Protein AF-A0A2V9PL31-F1 (afdb_monomer_lite)

pLDDT: mean 94.27, std 3.35, range [80.81, 98.62]

Secondary structure (DSSP, 8-state):
-HHHH-HHHHHHHHH-GGGPPPPPHHHHHHHHHHHHHHHHHHTTSTT-EEPP-TTHHHHHHHHHHHHHH-TT--EEEEEEEEETTEEEEEEEEEE-GGG-EEEEEEESSSS--HHHHHHHHHHHHHHHHTT--EEEEEEEEE-TT----SSS--HHHHEEEEE-HHHHHHHHHHHHHHHHHHHHHHTSSS------SGGGTSSS--TTHHHHSPPPPTTBGGGSTT--HHHHHHHHHTT--BGGG--TTS---HHHHHHHHHHHH-PPP--TTHHHHHHH--SSEEEEEEEEE--SS--STTPPTT--EEEEEEEEEE-STTPPPEEEEE-

Radius of gyration: 26.56 Å; chains: 1; bounding box: 57×52×71 Å

Structure (mmCIF, N/CA/C/O backbone):
data_AF-A0A2V9PL31-F1
#
_entry.id   AF-A0A2V9PL31-F1
#
loop_
_atom_site.group_PDB
_atom_site.id
_atom_site.type_symbol
_atom_site.label_atom_id
_atom_site.label_alt_id
_atom_site.label_comp_id
_atom_site.label_asym_id
_atom_site.label_entity_id
_atom_site.label_seq_id
_atom_site.pdbx_PDB_ins_code
_atom_site.Cartn_x
_atom_site.Cartn_y
_atom_site.Cartn_z
_atom_site.occupancy
_atom_site.B_iso_or_equiv
_atom_site.auth_seq_id
_atom_site.auth_comp_id
_atom_site.auth_asym_id
_atom_site.auth_atom_id
_atom_site.pdbx_PDB_model_num
ATOM 1 N N . MET A 1 1 ? -2.574 -6.604 -9.700 1.00 80.88 1 MET A N 1
ATOM 2 C CA . MET A 1 1 ? -2.528 -6.733 -8.224 1.00 80.88 1 MET A CA 1
ATOM 3 C C . MET A 1 1 ? -3.772 -7.337 -7.592 1.00 80.88 1 MET A C 1
ATOM 5 O O . MET A 1 1 ? -3.612 -8.195 -6.738 1.00 80.88 1 MET A O 1
ATOM 9 N N . ALA A 1 2 ? -4.997 -6.996 -8.007 1.00 92.06 2 ALA A N 1
ATOM 10 C CA . ALA A 1 2 ? -6.213 -7.555 -7.398 1.00 92.06 2 ALA A CA 1
ATOM 11 C C . ALA A 1 2 ? -6.233 -9.091 -7.279 1.00 92.06 2 ALA A C 1
ATOM 13 O O . ALA A 1 2 ? -6.591 -9.612 -6.230 1.00 92.06 2 ALA A O 1
ATOM 14 N N . GLY A 1 3 ? -5.781 -9.813 -8.311 1.00 92.69 3 GLY A N 1
ATOM 15 C CA . GLY A 1 3 ? -5.786 -11.282 -8.326 1.00 92.69 3 GLY A CA 1
ATOM 16 C C . GLY A 1 3 ? -4.762 -11.952 -7.413 1.00 92.69 3 GLY A C 1
ATOM 17 O O . GLY A 1 3 ? -4.841 -13.160 -7.225 1.00 92.69 3 GLY A O 1
ATOM 18 N N . VAL A 1 4 ? -3.805 -11.187 -6.883 1.00 90.94 4 VAL A N 1
ATOM 19 C CA . VAL A 1 4 ? -2.895 -11.628 -5.818 1.00 90.94 4 VAL A CA 1
ATOM 20 C C . VAL A 1 4 ? -3.660 -11.674 -4.492 1.00 90.94 4 VAL A C 1
ATOM 22 O O . VAL A 1 4 ? -3.603 -12.659 -3.771 1.00 90.94 4 VAL A O 1
ATOM 25 N N . GLN A 1 5 ? -4.444 -10.630 -4.208 1.00 93.62 5 GLN A N 1
ATOM 26 C CA . GLN A 1 5 ? -5.237 -10.526 -2.984 1.00 93.62 5 GLN A CA 1
ATOM 27 C C . GLN A 1 5 ? -6.496 -11.405 -3.020 1.00 93.62 5 GLN A C 1
ATOM 29 O O . GLN A 1 5 ? -6.831 -12.055 -2.035 1.00 93.62 5 GLN A O 1
ATOM 34 N N . CYS A 1 6 ? -7.233 -11.403 -4.134 1.00 95.75 6 CYS A N 1
ATOM 35 C CA . CYS A 1 6 ? -8.464 -12.172 -4.289 1.00 95.75 6 CYS A CA 1
ATOM 36 C C . CYS A 1 6 ? -8.837 -12.349 -5.769 1.00 95.75 6 CYS A C 1
ATOM 38 O O . CYS A 1 6 ? -9.033 -11.381 -6.506 1.00 95.75 6 CYS A O 1
ATOM 40 N N . LEU A 1 7 ? -9.027 -13.595 -6.209 1.00 96.25 7 LEU A N 1
ATOM 41 C CA . LEU A 1 7 ? -9.462 -13.894 -7.579 1.00 96.25 7 LEU A CA 1
ATOM 42 C C . LEU A 1 7 ? -10.874 -13.360 -7.879 1.00 96.25 7 LEU A C 1
ATOM 44 O O . LEU A 1 7 ? -11.138 -12.939 -9.003 1.00 96.25 7 LEU A O 1
ATOM 48 N N . LYS A 1 8 ? -11.760 -13.313 -6.872 1.00 97.12 8 LYS A N 1
ATOM 49 C CA . LYS A 1 8 ? -13.102 -12.713 -6.994 1.00 97.12 8 LYS A CA 1
ATOM 50 C C . LYS A 1 8 ? -13.016 -11.198 -7.205 1.00 97.12 8 LYS A C 1
ATOM 52 O O . LYS A 1 8 ? -13.747 -10.666 -8.031 1.00 97.12 8 LYS A O 1
ATOM 57 N N . ARG A 1 9 ? -12.076 -10.522 -6.528 1.00 96.75 9 ARG A N 1
ATOM 58 C CA . ARG A 1 9 ? -11.776 -9.094 -6.741 1.00 96.75 9 ARG A CA 1
ATOM 59 C C . ARG A 1 9 ? -11.282 -8.843 -8.167 1.00 96.75 9 ARG A C 1
ATOM 61 O O . ARG A 1 9 ? -11.836 -7.990 -8.845 1.00 96.75 9 ARG A O 1
ATOM 68 N N . LEU A 1 10 ? -10.303 -9.623 -8.643 1.00 96.56 10 LEU A N 1
ATOM 69 C CA . LEU A 1 10 ? -9.807 -9.520 -10.024 1.00 96.56 10 LEU A CA 1
ATOM 70 C C . LEU A 1 10 ? -10.928 -9.673 -11.055 1.00 96.56 10 LEU A C 1
ATOM 72 O O . LEU A 1 10 ? -11.018 -8.871 -11.977 1.00 96.56 10 LEU A O 1
ATOM 76 N N . TYR A 1 11 ? -11.772 -10.694 -10.894 1.00 97.56 11 TYR A N 1
ATOM 77 C CA . TYR A 1 11 ? -12.900 -10.924 -11.792 1.00 97.56 11 TYR A CA 1
ATOM 78 C C . TYR A 1 11 ? -13.810 -9.697 -11.876 1.00 97.56 11 TYR A C 1
ATOM 80 O O . TYR A 1 11 ? -14.135 -9.244 -12.970 1.00 97.56 11 TYR A O 1
ATOM 88 N N . ARG A 1 12 ? -14.195 -9.139 -10.723 1.00 96.50 12 ARG A N 1
ATOM 89 C CA . ARG A 1 12 ? -15.109 -7.995 -10.664 1.00 96.50 12 ARG A CA 1
ATOM 90 C C . ARG A 1 12 ? -14.497 -6.720 -11.233 1.00 96.50 12 ARG A C 1
ATOM 92 O O . ARG A 1 12 ? -15.204 -6.013 -11.929 1.00 96.50 12 ARG A O 1
ATOM 99 N N . GLN A 1 13 ? -13.197 -6.471 -11.053 1.00 96.06 13 GLN A N 1
ATOM 100 C CA . GLN A 1 13 ? -12.538 -5.327 -11.704 1.00 96.06 13 GLN A CA 1
ATOM 101 C C . GLN A 1 13 ? -12.678 -5.346 -13.233 1.00 96.06 13 GLN A C 1
ATOM 103 O O . GLN A 1 13 ? -12.743 -4.290 -13.850 1.00 96.06 13 GLN A O 1
ATOM 108 N N . VAL A 1 14 ? -12.705 -6.535 -13.843 1.00 95.44 14 VAL A N 1
ATOM 109 C CA . VAL A 1 14 ? -12.786 -6.685 -15.304 1.00 95.44 14 VAL A CA 1
ATOM 110 C C . VAL A 1 14 ? -14.231 -6.752 -15.793 1.00 95.44 14 VAL A C 1
ATOM 112 O O . VAL A 1 14 ? -14.568 -6.117 -16.786 1.00 95.44 14 VAL A O 1
ATOM 115 N N . HIS A 1 15 ? -15.079 -7.527 -15.116 1.00 96.50 15 HIS A N 1
ATOM 116 C CA . HIS A 1 15 ? -16.423 -7.857 -15.606 1.00 96.50 15 HIS A CA 1
ATOM 117 C C . HIS A 1 15 ? -17.551 -7.066 -14.951 1.00 96.50 15 HIS A C 1
ATOM 119 O O . HIS A 1 15 ? -18.652 -7.052 -15.491 1.00 96.50 15 HIS A O 1
ATOM 125 N N . GLN A 1 16 ? -17.314 -6.492 -13.770 1.00 95.75 16 GLN A N 1
ATOM 126 C CA . GLN A 1 16 ? -18.324 -5.795 -12.962 1.00 95.75 16 GLN A CA 1
ATOM 127 C C . GLN A 1 16 ? -17.739 -4.562 -12.232 1.00 95.75 16 GLN A C 1
ATOM 129 O O . GLN A 1 16 ? -17.899 -4.440 -11.009 1.00 95.75 16 GLN A O 1
ATOM 134 N N . PRO A 1 17 ? -16.987 -3.679 -12.923 1.00 95.12 17 PRO A N 1
ATOM 135 C CA . PRO A 1 17 ? -16.325 -2.536 -12.292 1.00 95.12 17 PRO A CA 1
ATOM 136 C C . PRO A 1 17 ? -17.311 -1.556 -11.641 1.00 95.12 17 PRO A C 1
ATOM 138 O O . PRO A 1 17 ? -16.953 -0.885 -10.679 1.00 95.12 17 PRO A O 1
ATOM 141 N N . GLU A 1 18 ? -18.560 -1.512 -12.105 1.00 94.81 18 GLU A N 1
ATOM 142 C CA . GLU A 1 18 ? -19.641 -0.688 -11.557 1.00 94.81 18 GLU A CA 1
ATOM 143 C C . GLU A 1 18 ? -20.019 -1.028 -10.107 1.00 94.81 18 GLU A C 1
ATOM 145 O O . GLU A 1 18 ? -20.695 -0.243 -9.450 1.00 94.81 18 GLU A O 1
ATOM 150 N N . LEU A 1 19 ? -19.595 -2.189 -9.597 1.00 93.12 19 LEU A N 1
ATOM 151 C CA . LEU A 1 19 ? -19.801 -2.586 -8.200 1.00 93.12 19 LEU A CA 1
ATOM 152 C C . LEU A 1 19 ? -18.709 -2.061 -7.256 1.00 93.12 19 LEU A C 1
ATOM 154 O O . LEU A 1 19 ? -18.780 -2.314 -6.052 1.00 93.12 19 LEU A O 1
ATOM 158 N N . SER A 1 20 ? -17.674 -1.414 -7.795 1.00 93.06 20 SER A N 1
ATOM 159 C CA . SER A 1 20 ? -16.592 -0.829 -7.009 1.00 93.06 20 SER A CA 1
ATOM 160 C C . SER A 1 20 ? -17.132 0.325 -6.176 1.00 93.06 20 SER A C 1
ATOM 162 O O . SER A 1 20 ? -17.794 1.215 -6.703 1.00 93.06 20 SER A O 1
ATOM 164 N N . ALA A 1 21 ? -16.804 0.345 -4.888 1.00 90.19 21 ALA A N 1
ATOM 165 C CA . ALA A 1 21 ? -16.960 1.542 -4.080 1.00 90.19 21 ALA A CA 1
ATOM 166 C C . ALA A 1 21 ? -16.054 2.658 -4.623 1.00 90.19 21 ALA A C 1
ATOM 168 O O . ALA A 1 21 ? -14.957 2.387 -5.130 1.00 90.19 21 ALA A O 1
ATOM 169 N N . GLU A 1 22 ? -16.516 3.901 -4.509 1.00 87.69 22 GLU A N 1
ATOM 170 C CA . GLU A 1 22 ? -15.670 5.066 -4.751 1.00 87.69 22 GLU A CA 1
ATOM 171 C C . GLU A 1 22 ? -14.630 5.192 -3.622 1.00 87.69 22 GLU A C 1
ATOM 173 O O . GLU A 1 22 ? -14.939 4.856 -2.472 1.00 87.69 22 GLU A O 1
ATOM 178 N N . PRO A 1 23 ? -13.394 5.628 -3.927 1.00 84.75 23 PRO A N 1
ATOM 179 C CA . PRO A 1 23 ? -12.404 5.931 -2.901 1.00 84.75 23 PRO A CA 1
ATOM 180 C C . PRO A 1 23 ? -12.936 7.000 -1.944 1.00 84.75 23 PRO A C 1
ATOM 182 O O . PRO A 1 23 ? -13.504 7.999 -2.378 1.00 84.75 23 PRO A O 1
ATOM 185 N N . ASP A 1 24 ? -12.740 6.801 -0.644 1.00 87.19 24 ASP A N 1
ATOM 186 C CA . ASP A 1 24 ? -12.975 7.859 0.334 1.00 87.19 24 ASP A CA 1
ATOM 187 C C . ASP A 1 24 ? -11.807 8.876 0.327 1.00 87.19 24 ASP A C 1
ATOM 189 O O . ASP A 1 24 ? -10.742 8.600 -0.242 1.00 87.19 24 ASP A O 1
ATOM 193 N N . PRO A 1 25 ? -11.956 10.050 0.971 1.00 87.25 25 PRO A N 1
ATOM 194 C CA . PRO A 1 25 ? -10.895 11.060 1.000 1.00 87.25 25 PRO A CA 1
ATOM 195 C C . PRO A 1 25 ? -9.564 10.555 1.582 1.00 87.25 25 PRO A C 1
ATOM 197 O O . PRO A 1 25 ? -8.490 11.016 1.195 1.00 87.25 25 PRO A O 1
ATOM 200 N N . ALA A 1 26 ? -9.605 9.583 2.500 1.00 85.94 26 ALA A N 1
ATOM 201 C CA . ALA A 1 26 ? -8.396 8.993 3.064 1.00 85.94 26 ALA A CA 1
ATOM 202 C C . ALA A 1 26 ? -7.652 8.138 2.023 1.00 85.94 26 ALA A C 1
ATOM 204 O O . ALA A 1 26 ? -6.422 8.199 1.931 1.00 85.94 26 ALA A O 1
ATOM 205 N N . ALA A 1 27 ? -8.379 7.369 1.211 1.00 86.94 27 ALA A N 1
ATOM 206 C CA . ALA A 1 27 ? -7.828 6.604 0.101 1.00 86.94 27 ALA A CA 1
ATOM 207 C C . ALA A 1 27 ? -7.260 7.516 -0.998 1.00 86.94 27 ALA A C 1
ATOM 209 O O . ALA A 1 27 ? -6.175 7.233 -1.512 1.00 86.94 27 ALA A O 1
ATOM 210 N N . GLU A 1 28 ? -7.933 8.625 -1.319 1.00 90.44 28 GLU A N 1
ATOM 211 C CA . GLU A 1 28 ? -7.416 9.639 -2.252 1.00 90.44 28 GLU A CA 1
ATOM 212 C C . GLU A 1 28 ? -6.089 10.232 -1.759 1.00 90.44 28 GLU A C 1
ATOM 214 O O . GLU A 1 28 ? -5.108 10.255 -2.506 1.00 90.44 28 GLU A O 1
ATOM 219 N N . MET A 1 29 ? -5.999 10.587 -0.473 1.00 89.12 29 MET A N 1
ATOM 220 C CA . MET A 1 29 ? -4.767 11.116 0.122 1.00 89.12 29 MET A CA 1
ATOM 221 C C . MET A 1 29 ? -3.597 10.120 0.038 1.00 89.12 29 MET A C 1
ATOM 223 O O . MET A 1 29 ? -2.452 10.512 -0.196 1.00 89.12 29 MET A O 1
ATOM 227 N N . ILE A 1 30 ? -3.859 8.814 0.182 1.00 90.38 30 ILE A N 1
ATOM 228 C CA . ILE A 1 30 ? -2.833 7.771 0.006 1.00 90.38 30 ILE A CA 1
ATOM 229 C C . ILE A 1 30 ? -2.325 7.736 -1.444 1.00 90.38 30 ILE A C 1
ATOM 231 O O . ILE A 1 30 ? -1.121 7.567 -1.662 1.00 90.38 30 ILE A O 1
ATOM 235 N N . ILE A 1 31 ? -3.214 7.898 -2.430 1.00 90.50 31 ILE A N 1
ATOM 236 C CA . ILE A 1 31 ? -2.859 7.923 -3.857 1.00 90.50 31 ILE A CA 1
ATOM 237 C C . ILE A 1 31 ? -2.004 9.154 -4.173 1.00 90.50 31 ILE A C 1
ATOM 239 O O . ILE A 1 31 ? -0.934 9.017 -4.772 1.00 90.50 31 ILE A O 1
ATOM 243 N N . GLU A 1 32 ? -2.431 10.337 -3.733 1.00 93.12 32 GLU A N 1
ATOM 244 C CA . GLU A 1 32 ? -1.691 11.590 -3.929 1.00 93.12 32 GLU A CA 1
ATOM 245 C C . GLU A 1 32 ? -0.303 11.537 -3.289 1.00 93.12 32 GLU A C 1
ATOM 247 O O . GLU A 1 32 ? 0.698 11.896 -3.913 1.00 93.12 32 GLU A O 1
ATOM 252 N N . GLN A 1 33 ? -0.220 11.003 -2.072 1.00 94.44 33 GLN A N 1
ATOM 253 C CA . GLN A 1 33 ? 1.045 10.787 -1.384 1.00 94.44 33 GLN A CA 1
ATOM 254 C C . GLN A 1 33 ? 1.966 9.832 -2.158 1.00 94.44 33 GLN A C 1
ATOM 256 O O . GLN A 1 33 ? 3.173 10.066 -2.247 1.00 94.44 33 GLN A O 1
ATOM 261 N N . GLY A 1 34 ? 1.416 8.755 -2.727 1.00 94.88 34 GLY A N 1
ATOM 262 C CA . GLY A 1 34 ? 2.162 7.840 -3.591 1.00 94.88 34 GLY A CA 1
ATOM 263 C C . GLY A 1 34 ? 2.738 8.551 -4.818 1.00 94.88 34 GLY A C 1
ATOM 264 O O . GLY A 1 34 ? 3.916 8.375 -5.137 1.00 94.88 34 GLY A O 1
ATOM 265 N N . TYR A 1 35 ? 1.940 9.410 -5.454 1.00 95.12 35 TYR A N 1
ATOM 266 C CA . TYR A 1 35 ? 2.365 10.221 -6.593 1.00 95.12 35 TYR A CA 1
ATOM 267 C C . TYR A 1 35 ? 3.475 11.221 -6.222 1.00 95.12 35 TYR A C 1
ATOM 269 O O . TYR A 1 35 ? 4.493 11.287 -6.914 1.00 95.12 35 TYR A O 1
ATOM 277 N N . GLU A 1 36 ? 3.340 11.941 -5.102 1.00 96.50 36 GLU A N 1
ATOM 278 C CA . GLU A 1 36 ? 4.364 12.874 -4.603 1.00 96.50 36 GLU A CA 1
ATOM 279 C C . GLU A 1 36 ? 5.704 12.160 -4.346 1.00 96.50 36 GLU A C 1
ATOM 281 O O . GLU A 1 36 ? 6.766 12.619 -4.781 1.00 96.50 36 GLU A O 1
ATOM 286 N N . VAL A 1 37 ? 5.660 10.987 -3.706 1.00 97.69 37 VAL A N 1
ATOM 287 C CA . VAL A 1 37 ? 6.844 10.148 -3.462 1.00 97.69 37 VAL A CA 1
ATOM 288 C C . VAL A 1 37 ? 7.452 9.651 -4.779 1.00 97.69 37 VAL A C 1
ATOM 290 O O . VAL A 1 37 ? 8.675 9.679 -4.936 1.00 97.69 37 VAL A O 1
ATOM 293 N N . GLY A 1 38 ? 6.628 9.244 -5.747 1.00 97.25 38 GLY A N 1
ATOM 294 C CA . GLY A 1 38 ? 7.078 8.854 -7.084 1.00 97.25 38 GLY A CA 1
ATOM 295 C C . GLY A 1 38 ? 7.833 9.981 -7.794 1.00 97.25 38 GLY A C 1
ATOM 296 O O . GLY A 1 38 ? 8.952 9.775 -8.270 1.00 97.25 38 GLY A O 1
ATOM 297 N N . LEU A 1 39 ? 7.280 11.198 -7.797 1.00 96.81 39 LEU A N 1
ATOM 298 C CA . LEU A 1 39 ? 7.935 12.380 -8.367 1.00 96.81 39 LEU A CA 1
ATOM 299 C C . LEU A 1 39 ? 9.279 12.685 -7.696 1.00 96.81 39 LEU A C 1
ATOM 301 O O . LEU A 1 39 ? 10.259 12.987 -8.382 1.00 96.81 39 LEU A O 1
ATOM 305 N N . LEU A 1 40 ? 9.351 12.569 -6.369 1.00 97.62 40 LEU A N 1
ATOM 306 C CA . LEU A 1 40 ? 10.592 12.769 -5.627 1.00 97.62 40 LEU A CA 1
ATOM 307 C C . LEU A 1 40 ? 11.650 11.714 -5.995 1.00 97.62 40 LEU A C 1
ATOM 309 O O . LEU A 1 40 ? 12.821 12.049 -6.177 1.00 97.62 40 LEU A O 1
ATOM 313 N N . ALA A 1 41 ? 11.254 10.449 -6.166 1.00 98.19 41 ALA A N 1
ATOM 314 C CA . ALA A 1 41 ? 12.168 9.370 -6.539 1.00 98.19 41 ALA A CA 1
ATOM 315 C C . ALA A 1 41 ? 12.804 9.582 -7.921 1.00 98.19 41 ALA A C 1
ATOM 317 O O . ALA A 1 41 ? 13.981 9.267 -8.113 1.00 98.19 41 ALA A O 1
ATOM 318 N N . ARG A 1 42 ? 12.074 10.172 -8.877 1.00 97.94 42 ARG A N 1
ATOM 319 C CA . ARG A 1 42 ? 12.594 10.482 -10.224 1.00 97.94 42 ARG A CA 1
ATOM 320 C C . ARG A 1 42 ? 13.814 11.406 -10.183 1.00 97.94 42 ARG A C 1
ATOM 322 O O . ARG A 1 42 ? 14.717 11.268 -11.006 1.00 97.94 42 ARG A O 1
ATOM 329 N N . GLN A 1 43 ? 13.903 12.288 -9.185 1.00 97.62 43 GLN A N 1
ATOM 330 C CA . GLN A 1 43 ? 15.036 13.208 -9.013 1.00 97.62 43 GLN A CA 1
ATOM 331 C C . GLN A 1 43 ? 16.370 12.487 -8.741 1.00 97.62 43 GLN A C 1
ATOM 333 O O . GLN A 1 43 ? 17.440 13.051 -8.973 1.00 97.62 43 GLN A O 1
ATOM 338 N N . LEU A 1 44 ? 16.335 11.221 -8.307 1.00 97.50 44 LEU A N 1
ATOM 339 C CA . LEU A 1 44 ? 17.531 10.384 -8.157 1.00 97.50 44 LEU A CA 1
ATOM 340 C C . LEU A 1 44 ? 18.169 9.987 -9.496 1.00 97.50 44 LEU A C 1
ATOM 342 O O . LEU A 1 44 ? 19.320 9.544 -9.516 1.00 97.50 44 LEU A O 1
ATOM 346 N N . PHE A 1 45 ? 17.444 10.141 -10.606 1.00 97.25 45 PHE A N 1
ATOM 347 C CA . PHE A 1 45 ? 17.841 9.685 -11.936 1.00 97.25 45 PHE A CA 1
ATOM 348 C C . PHE A 1 45 ? 17.833 10.858 -12.931 1.00 97.25 45 PHE A C 1
ATOM 350 O O . PHE A 1 45 ? 16.971 10.929 -13.811 1.00 97.25 45 PHE A O 1
ATOM 357 N N . PRO A 1 46 ? 18.784 11.805 -12.805 1.00 96.06 46 PRO A N 1
ATOM 358 C CA . PRO A 1 46 ? 18.831 12.988 -13.657 1.00 96.06 46 PRO A CA 1
ATOM 359 C C . PRO A 1 46 ? 18.953 12.615 -15.139 1.00 96.06 46 PRO A C 1
ATOM 361 O O . PRO A 1 46 ? 19.684 11.694 -15.508 1.00 96.06 46 PRO A O 1
ATOM 364 N N . GLY A 1 47 ? 18.232 13.350 -15.987 1.00 96.88 47 GLY A N 1
ATOM 365 C CA . GLY A 1 47 ? 18.137 13.077 -17.423 1.00 96.88 47 GLY A CA 1
ATOM 366 C C . GLY A 1 47 ? 17.172 11.945 -17.790 1.00 96.88 47 GLY A C 1
ATOM 367 O O . GLY A 1 47 ? 17.067 11.615 -18.968 1.00 96.88 47 GLY A O 1
ATOM 368 N N . GLY A 1 48 ? 16.480 11.345 -16.815 1.00 97.75 48 GLY A N 1
ATOM 369 C CA . GLY A 1 48 ? 15.410 10.393 -17.086 1.00 97.75 48 GLY A CA 1
ATOM 370 C C . GLY A 1 48 ? 14.220 11.035 -17.803 1.00 97.75 48 GLY A C 1
ATOM 371 O O . GLY A 1 48 ? 13.962 12.229 -17.647 1.00 97.75 48 GLY A O 1
ATOM 372 N N . ILE A 1 49 ? 13.507 10.238 -18.597 1.00 98.19 49 ILE A N 1
ATOM 373 C CA . ILE A 1 49 ? 12.373 10.692 -19.411 1.00 98.19 49 ILE A CA 1
ATOM 374 C C . ILE A 1 49 ? 11.116 9.939 -18.989 1.00 98.19 49 ILE A C 1
ATOM 376 O O . ILE A 1 49 ? 11.113 8.711 -18.949 1.00 98.19 49 ILE A O 1
ATOM 380 N N . GLU A 1 50 ? 10.046 10.673 -18.696 1.00 97.50 50 GLU A N 1
ATOM 381 C CA . GLU A 1 50 ? 8.726 10.096 -18.449 1.00 97.50 50 GLU A CA 1
ATOM 382 C C . GLU A 1 50 ? 8.031 9.727 -19.760 1.00 97.50 50 GLU A C 1
ATOM 384 O O . GLU A 1 50 ? 8.037 10.493 -20.727 1.00 97.50 50 GLU A O 1
ATOM 389 N N . VAL A 1 51 ? 7.427 8.540 -19.792 1.00 96.69 51 VAL A N 1
ATOM 390 C CA . VAL A 1 51 ? 6.661 8.078 -20.950 1.00 96.69 51 VAL A CA 1
ATOM 391 C C . VAL A 1 51 ? 5.365 8.866 -21.089 1.00 96.69 51 VAL A C 1
ATOM 393 O O . VAL A 1 51 ? 4.569 8.977 -20.159 1.00 96.69 51 VAL A O 1
ATOM 396 N N . ASN A 1 52 ? 5.121 9.375 -22.295 1.00 85.75 52 ASN A N 1
ATOM 397 C CA . ASN A 1 52 ? 3.892 10.087 -22.614 1.00 85.75 52 ASN A CA 1
ATOM 398 C C . ASN A 1 52 ? 2.717 9.106 -22.787 1.00 85.75 52 ASN A C 1
ATOM 400 O O . ASN A 1 52 ? 2.782 8.179 -23.596 1.00 85.75 52 ASN A O 1
ATOM 404 N N . VAL A 1 53 ? 1.624 9.350 -22.059 1.00 83.50 53 VAL A N 1
ATOM 405 C CA . VAL A 1 53 ? 0.413 8.511 -22.047 1.00 83.50 53 VAL A CA 1
ATOM 406 C C . VAL A 1 53 ? -0.773 9.098 -22.826 1.00 83.50 53 VAL A C 1
ATOM 408 O O . VAL A 1 53 ? -1.809 8.447 -22.931 1.00 83.50 53 VAL A O 1
ATOM 411 N N . LEU A 1 54 ? -0.643 10.293 -23.418 1.00 80.81 54 LEU A N 1
ATOM 412 C CA . LEU A 1 54 ? -1.746 11.020 -24.075 1.00 80.81 54 LEU A CA 1
ATOM 413 C C . LEU A 1 54 ? -2.366 10.284 -25.283 1.00 80.81 54 LEU A C 1
ATOM 415 O O . LEU A 1 54 ? -3.440 10.661 -25.739 1.00 80.81 54 LEU A O 1
ATOM 419 N N . GLY A 1 55 ? -1.722 9.231 -25.795 1.00 81.69 55 GLY A N 1
ATOM 420 C CA . GLY A 1 55 ? -2.234 8.383 -26.880 1.00 81.69 55 GLY A CA 1
ATOM 421 C C . GLY A 1 55 ? -2.765 7.014 -26.436 1.00 81.69 55 GLY A C 1
ATOM 422 O O . GLY A 1 55 ? -2.932 6.137 -27.281 1.00 81.69 55 GLY A O 1
ATOM 423 N N . GLY A 1 56 ? -2.972 6.796 -25.134 1.00 92.81 56 GLY A N 1
ATOM 424 C CA . GLY A 1 56 ? -3.386 5.505 -24.583 1.00 92.81 56 GLY A CA 1
ATOM 425 C C . GLY A 1 56 ? -2.250 4.479 -24.488 1.00 92.81 56 GLY A C 1
ATOM 426 O O . GLY A 1 56 ? -1.072 4.789 -24.682 1.00 92.81 56 GLY A O 1
ATOM 427 N N . LEU A 1 57 ? -2.613 3.234 -24.167 1.00 92.88 57 LEU A N 1
ATOM 428 C CA . LEU A 1 57 ? -1.660 2.170 -23.837 1.00 92.88 57 LEU A CA 1
ATOM 429 C C . LEU A 1 57 ? -0.692 1.839 -24.985 1.00 92.88 57 LEU A C 1
ATOM 431 O O . LEU A 1 57 ? 0.515 1.768 -24.768 1.00 92.88 57 LEU A O 1
ATOM 435 N N . GLU A 1 58 ? -1.193 1.666 -26.209 1.00 93.75 58 GLU A N 1
ATOM 436 C CA . GLU A 1 58 ? -0.344 1.327 -27.360 1.00 93.75 58 GLU A CA 1
ATOM 437 C C . GLU A 1 58 ? 0.701 2.415 -27.643 1.00 93.75 58 GLU A C 1
ATOM 439 O O . GLU A 1 58 ? 1.859 2.117 -27.950 1.00 93.75 58 GLU A O 1
ATOM 444 N N . ALA A 1 59 ? 0.311 3.687 -27.502 1.00 94.81 59 ALA A N 1
ATOM 445 C CA . ALA A 1 59 ? 1.222 4.812 -27.659 1.00 94.81 59 ALA A CA 1
ATOM 446 C C . ALA A 1 59 ? 2.290 4.827 -26.557 1.00 94.81 59 ALA A C 1
ATOM 448 O O . ALA A 1 59 ? 3.464 5.038 -26.866 1.00 94.81 59 ALA A O 1
ATOM 449 N N . ALA A 1 60 ? 1.910 4.539 -25.308 1.00 96.69 60 ALA A N 1
ATOM 450 C CA . ALA A 1 60 ? 2.846 4.435 -24.192 1.00 96.69 60 ALA A CA 1
ATOM 451 C C . ALA A 1 60 ? 3.854 3.289 -24.396 1.00 96.69 60 ALA A C 1
ATOM 453 O O . ALA A 1 60 ? 5.056 3.488 -24.217 1.00 96.69 60 ALA A O 1
ATOM 454 N N . ILE A 1 61 ? 3.407 2.111 -24.850 1.00 96.44 61 ILE A N 1
ATOM 455 C CA . ILE A 1 61 ? 4.293 0.974 -25.160 1.00 96.44 61 ILE A CA 1
ATOM 456 C C . ILE A 1 61 ? 5.259 1.338 -26.295 1.00 96.44 61 ILE A C 1
ATOM 458 O O . ILE A 1 61 ? 6.460 1.075 -26.203 1.00 96.44 61 ILE A O 1
ATOM 462 N N . ARG A 1 62 ? 4.766 1.972 -27.368 1.00 95.94 62 ARG A N 1
ATOM 463 C CA . ARG A 1 62 ? 5.614 2.417 -28.486 1.00 95.94 62 ARG A CA 1
ATOM 464 C C . ARG A 1 62 ? 6.658 3.438 -28.031 1.00 95.94 62 ARG A C 1
ATOM 466 O O . ARG A 1 62 ? 7.838 3.244 -28.308 1.00 95.94 62 ARG A O 1
ATOM 473 N N . SER A 1 63 ? 6.241 4.463 -27.289 1.00 97.06 63 SER A N 1
ATOM 474 C CA . SER A 1 63 ? 7.144 5.481 -26.739 1.00 97.06 63 SER A CA 1
ATOM 475 C C . SER A 1 63 ? 8.196 4.855 -25.817 1.00 97.06 63 SER A C 1
ATOM 477 O O . SER A 1 63 ? 9.381 5.161 -25.930 1.00 97.06 63 SER A O 1
ATOM 479 N N . THR A 1 64 ? 7.801 3.888 -24.982 1.00 97.44 64 THR A N 1
ATOM 480 C CA . THR A 1 64 ? 8.735 3.135 -24.133 1.00 97.44 64 THR A CA 1
ATOM 481 C C . THR A 1 64 ? 9.787 2.404 -24.972 1.00 97.44 64 THR A C 1
ATOM 483 O O . THR A 1 64 ? 10.976 2.495 -24.673 1.00 97.44 64 THR A O 1
ATOM 486 N N . ARG A 1 65 ? 9.393 1.728 -26.062 1.00 96.50 65 ARG A N 1
ATOM 487 C CA . ARG A 1 65 ? 10.333 1.034 -26.965 1.00 96.50 65 ARG A CA 1
ATOM 488 C C . ARG A 1 65 ? 11.326 1.992 -27.627 1.00 96.50 65 ARG A C 1
ATOM 490 O O . ARG A 1 65 ? 12.511 1.670 -27.704 1.00 96.50 65 ARG A O 1
ATOM 497 N N . GLU A 1 66 ? 10.869 3.160 -28.070 1.00 96.88 66 GLU A N 1
ATOM 498 C CA . GLU A 1 66 ? 11.728 4.198 -28.660 1.00 96.88 66 GLU A CA 1
ATOM 499 C C . GLU A 1 66 ? 12.771 4.705 -27.652 1.00 96.88 66 GLU A C 1
ATOM 501 O O . GLU A 1 66 ? 13.957 4.810 -27.975 1.00 96.88 66 GLU A O 1
ATOM 506 N N . LEU A 1 67 ? 12.359 4.947 -26.404 1.00 97.25 67 LEU A N 1
ATOM 507 C CA . LEU A 1 67 ? 13.262 5.364 -25.329 1.00 97.25 67 LEU A CA 1
ATOM 508 C C . LEU A 1 67 ? 14.252 4.259 -24.943 1.00 97.25 67 LEU A C 1
ATOM 510 O O . LEU A 1 67 ? 15.432 4.537 -24.725 1.00 97.25 67 LEU A O 1
ATOM 514 N N . VAL A 1 68 ? 13.809 2.998 -24.904 1.00 96.88 68 VAL A N 1
ATOM 515 C CA . VAL A 1 68 ? 14.689 1.848 -24.650 1.00 96.88 68 VAL A CA 1
ATOM 516 C C . VAL A 1 68 ? 15.762 1.739 -25.736 1.00 96.88 68 VAL A C 1
ATOM 518 O O . VAL A 1 68 ? 16.933 1.532 -25.404 1.00 96.88 68 VAL A O 1
ATOM 521 N N . ALA A 1 69 ? 15.390 1.937 -27.004 1.00 95.94 69 ALA A N 1
ATOM 522 C CA . ALA A 1 69 ? 16.304 1.892 -28.143 1.00 95.94 69 ALA A CA 1
ATOM 523 C C . ALA A 1 69 ? 17.290 3.074 -28.189 1.00 95.94 69 ALA A C 1
ATOM 525 O O . ALA A 1 69 ? 18.348 2.955 -28.803 1.00 95.94 69 ALA A O 1
ATOM 526 N N . ASN A 1 70 ? 16.978 4.198 -27.536 1.00 95.94 70 ASN A N 1
ATOM 527 C CA . ASN A 1 70 ? 17.844 5.371 -27.506 1.00 95.94 70 ASN A CA 1
ATOM 528 C C . ASN A 1 70 ? 18.908 5.274 -26.386 1.00 95.94 70 ASN A C 1
ATOM 530 O O . ASN A 1 70 ? 18.582 5.465 -25.209 1.00 95.94 70 ASN A O 1
ATOM 534 N N . PRO A 1 71 ? 20.199 5.059 -26.710 1.00 94.69 71 PRO A N 1
ATOM 535 C CA . PRO A 1 71 ? 21.251 4.880 -25.707 1.00 94.69 71 PRO A CA 1
ATOM 536 C C . PRO A 1 71 ? 21.554 6.147 -24.895 1.00 94.69 71 PRO A C 1
ATOM 538 O O . PRO A 1 71 ? 22.174 6.048 -23.838 1.00 94.69 71 PRO A O 1
ATOM 541 N N . ALA A 1 72 ? 21.123 7.327 -25.359 1.00 95.38 72 ALA A N 1
ATOM 542 C CA . ALA A 1 72 ? 21.311 8.583 -24.638 1.00 95.38 72 ALA A CA 1
ATOM 543 C C . ALA A 1 72 ? 20.360 8.738 -23.442 1.00 95.38 72 ALA A C 1
ATOM 545 O O . ALA A 1 72 ? 20.591 9.604 -22.604 1.00 95.38 72 ALA A O 1
ATOM 546 N N . VAL A 1 73 ? 19.304 7.920 -23.351 1.00 97.38 73 VAL A N 1
ATOM 547 C CA . VAL A 1 73 ? 18.317 7.977 -22.265 1.00 97.38 73 VAL A CA 1
ATOM 548 C C . VAL A 1 73 ? 18.824 7.155 -21.072 1.00 97.38 73 VAL A C 1
ATOM 550 O O . VAL A 1 73 ? 18.874 5.923 -21.170 1.00 97.38 73 VAL A O 1
ATOM 553 N N . PRO A 1 74 ? 19.208 7.788 -19.944 1.00 97.38 74 PRO A N 1
ATOM 554 C CA . PRO A 1 74 ? 19.794 7.093 -18.798 1.00 97.38 74 PRO A CA 1
ATOM 555 C C . PRO A 1 74 ? 18.742 6.426 -17.905 1.00 97.38 74 PRO A C 1
ATOM 557 O O . PRO A 1 74 ? 19.056 5.468 -17.196 1.00 97.38 74 PRO A O 1
ATOM 560 N N . ALA A 1 75 ? 17.506 6.925 -17.925 1.00 98.38 75 ALA A N 1
ATOM 561 C CA . ALA A 1 75 ? 16.388 6.350 -17.201 1.00 98.38 75 ALA A CA 1
ATOM 562 C C . ALA A 1 75 ? 15.059 6.619 -17.916 1.00 98.38 75 ALA A C 1
ATOM 564 O O . ALA A 1 75 ? 14.909 7.627 -18.605 1.00 98.38 75 ALA A O 1
ATOM 565 N N . ILE A 1 76 ? 14.103 5.718 -17.736 1.00 98.56 76 ILE A N 1
ATOM 566 C CA . ILE A 1 76 ? 12.731 5.850 -18.224 1.00 98.56 76 ILE A CA 1
ATOM 567 C C . ILE A 1 76 ? 11.824 5.803 -17.004 1.00 98.56 76 ILE A C 1
ATOM 569 O O . ILE A 1 76 ? 11.935 4.876 -16.202 1.00 98.56 76 ILE A O 1
ATOM 573 N N . PHE A 1 77 ? 10.953 6.793 -16.860 1.00 98.50 77 PHE A N 1
ATOM 574 C CA . PHE A 1 77 ? 9.922 6.796 -15.831 1.00 98.50 77 PHE A CA 1
ATOM 575 C C . PHE A 1 77 ? 8.612 6.326 -16.433 1.00 98.50 77 PHE A C 1
ATOM 577 O O . PHE A 1 77 ? 8.303 6.690 -17.570 1.00 98.50 77 PHE A O 1
ATOM 584 N N . GLU A 1 78 ? 7.841 5.562 -15.665 1.00 97.25 78 GLU A N 1
ATOM 585 C CA . GLU A 1 78 ? 6.487 5.160 -16.050 1.00 97.25 78 GLU A CA 1
ATOM 586 C C . GLU A 1 78 ? 6.441 4.310 -17.337 1.00 97.25 78 GLU A C 1
ATOM 588 O O . GLU A 1 78 ? 5.500 4.394 -18.131 1.00 97.25 78 GLU A O 1
ATOM 593 N N . GLY A 1 79 ? 7.479 3.496 -17.561 1.00 97.56 79 GLY A N 1
ATOM 594 C CA . GLY A 1 79 ? 7.662 2.700 -18.776 1.00 97.56 79 GLY A CA 1
ATOM 595 C C . GLY A 1 79 ? 6.616 1.598 -18.925 1.00 97.56 79 GLY A C 1
ATOM 596 O O . GLY A 1 79 ? 6.491 0.751 -18.044 1.00 97.56 79 GLY A O 1
ATOM 597 N N . ALA A 1 80 ? 5.899 1.573 -20.050 1.00 97.81 80 ALA A N 1
ATOM 598 C CA . ALA A 1 80 ? 4.811 0.632 -20.305 1.00 97.81 80 ALA A CA 1
ATOM 599 C C . ALA A 1 80 ? 5.269 -0.583 -21.128 1.00 97.81 80 ALA A C 1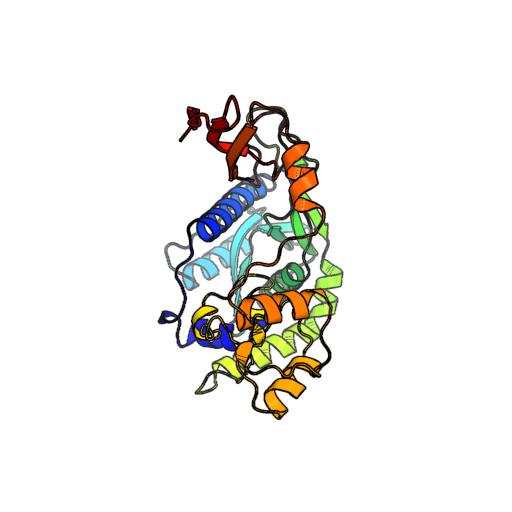
ATOM 601 O O . ALA A 1 80 ? 5.870 -0.442 -22.196 1.00 97.81 80 ALA A O 1
ATOM 602 N N . PHE A 1 81 ? 4.933 -1.781 -20.651 1.00 97.69 81 PHE A N 1
ATOM 603 C CA . PHE A 1 81 ? 5.236 -3.058 -21.299 1.00 97.69 81 PHE A CA 1
ATOM 604 C C . PHE A 1 81 ? 4.009 -3.961 -21.302 1.00 97.69 81 PHE A C 1
ATOM 606 O O . PHE A 1 81 ? 3.149 -3.871 -20.427 1.00 97.69 81 PHE A O 1
ATOM 613 N N . GLU A 1 82 ? 3.961 -4.867 -22.271 1.00 96.81 82 GLU A N 1
ATOM 614 C CA . GLU A 1 82 ? 2.905 -5.862 -22.389 1.00 96.81 82 GLU A CA 1
ATOM 615 C C . GLU A 1 82 ? 3.505 -7.213 -22.771 1.00 96.81 82 GLU A C 1
ATOM 617 O O . GLU A 1 82 ? 4.280 -7.319 -23.724 1.00 96.81 82 GLU A O 1
ATOM 622 N N . HIS A 1 83 ? 3.094 -8.256 -22.054 1.00 95.56 83 HIS A N 1
ATOM 623 C CA . HIS A 1 83 ? 3.395 -9.635 -22.402 1.00 95.56 83 HIS A CA 1
ATOM 624 C C . HIS A 1 83 ? 2.188 -10.531 -22.109 1.00 95.56 83 HIS A C 1
ATOM 626 O O . HIS A 1 83 ? 1.685 -10.547 -20.988 1.00 95.56 83 HIS A O 1
ATOM 632 N N . GLN A 1 84 ? 1.729 -11.290 -23.113 1.00 92.25 84 GLN A N 1
ATOM 633 C CA . GLN A 1 84 ? 0.610 -12.243 -22.998 1.00 92.25 84 GLN A CA 1
ATOM 634 C C . GLN A 1 84 ? -0.646 -11.643 -22.332 1.00 92.25 84 GLN A C 1
ATOM 636 O O . GLN A 1 84 ? -1.219 -12.235 -21.421 1.00 92.25 84 GLN A O 1
ATOM 641 N N . GLY A 1 85 ? -1.048 -10.439 -22.753 1.00 91.25 85 GLY A N 1
ATOM 642 C CA . GLY A 1 85 ? -2.213 -9.737 -22.203 1.00 91.25 85 GLY A CA 1
ATOM 643 C C . GLY A 1 85 ? -2.024 -9.188 -20.784 1.00 91.25 85 GLY A C 1
ATOM 644 O O . GLY A 1 85 ? -2.966 -8.647 -20.213 1.00 91.25 85 GLY A O 1
ATOM 645 N N . THR A 1 86 ? -0.827 -9.310 -20.198 1.00 94.06 86 THR A N 1
ATOM 646 C CA . THR A 1 86 ? -0.470 -8.639 -18.942 1.00 94.06 86 THR A CA 1
ATOM 647 C C . THR A 1 86 ? 0.261 -7.347 -19.258 1.00 94.06 86 THR A C 1
ATOM 649 O O . THR A 1 86 ? 1.329 -7.367 -19.871 1.00 94.06 86 THR A O 1
ATOM 652 N N . VAL A 1 87 ? -0.301 -6.233 -18.802 1.00 95.06 87 VAL A N 1
ATOM 653 C CA . VAL A 1 87 ? 0.275 -4.897 -18.952 1.00 95.06 87 VAL A CA 1
ATOM 654 C C . VAL A 1 87 ? 0.889 -4.469 -17.631 1.00 95.06 87 VAL A C 1
ATOM 656 O O . VAL A 1 87 ? 0.274 -4.626 -16.575 1.00 95.06 87 VAL A O 1
ATOM 659 N N . VAL A 1 88 ? 2.090 -3.903 -17.690 1.00 96.56 88 VAL A N 1
ATOM 660 C CA . VAL A 1 88 ? 2.742 -3.293 -16.531 1.00 96.56 88 VAL A CA 1
ATOM 661 C C . VAL A 1 88 ? 3.282 -1.921 -16.882 1.00 96.56 88 VAL A C 1
ATOM 663 O O . VAL A 1 88 ? 3.664 -1.655 -18.023 1.00 96.56 88 VAL A O 1
ATOM 666 N N . LYS A 1 89 ? 3.341 -1.071 -15.864 1.00 96.38 89 LYS A N 1
ATOM 667 C CA . LYS A 1 89 ? 3.976 0.236 -15.908 1.00 96.38 89 LYS A CA 1
ATOM 668 C C . LYS A 1 89 ? 5.052 0.238 -14.831 1.00 96.38 89 LYS A C 1
ATOM 670 O O . LYS A 1 89 ? 4.731 0.039 -13.667 1.00 96.38 89 LYS A O 1
ATOM 675 N N . ALA A 1 90 ? 6.308 0.338 -15.241 1.00 97.19 90 ALA A N 1
ATOM 676 C CA . ALA A 1 90 ? 7.444 0.353 -14.333 1.00 97.19 90 ALA A CA 1
ATOM 677 C C . ALA A 1 90 ? 7.719 1.789 -13.884 1.00 97.19 90 ALA A C 1
ATOM 679 O O . ALA A 1 90 ? 7.927 2.650 -14.743 1.00 97.19 90 ALA A O 1
ATOM 680 N N . ASP A 1 91 ? 7.781 2.027 -12.572 1.00 97.88 91 ASP A N 1
ATOM 681 C CA . ASP A 1 91 ? 8.026 3.362 -12.012 1.00 97.88 91 ASP A CA 1
ATOM 682 C C . ASP A 1 91 ? 9.314 3.964 -12.576 1.00 97.88 91 ASP A C 1
ATOM 684 O O . ASP A 1 91 ? 9.313 5.060 -13.139 1.00 97.88 91 ASP A O 1
ATOM 688 N N . ILE A 1 92 ? 10.426 3.228 -12.452 1.00 98.62 92 ILE A N 1
ATOM 689 C CA . ILE A 1 92 ? 11.739 3.669 -12.912 1.00 98.62 92 ILE A CA 1
ATOM 690 C C . ILE A 1 92 ? 12.516 2.497 -13.518 1.00 98.62 92 ILE A C 1
ATOM 692 O O . ILE A 1 92 ? 12.795 1.481 -12.874 1.00 98.62 92 ILE A O 1
ATOM 696 N N . LEU A 1 93 ? 12.972 2.689 -14.752 1.00 98.56 93 LEU A N 1
ATOM 697 C CA . LEU A 1 93 ? 13.948 1.841 -15.420 1.00 98.56 93 LEU A CA 1
ATOM 698 C C . LEU A 1 93 ? 15.246 2.603 -15.599 1.00 98.56 93 LEU A C 1
ATOM 700 O O . LEU A 1 93 ? 15.321 3.530 -16.395 1.00 98.56 93 LEU A O 1
ATOM 704 N N . GLN A 1 94 ? 16.289 2.201 -14.879 1.00 98.31 94 GLN A N 1
ATOM 705 C CA . GLN A 1 94 ? 17.618 2.791 -15.000 1.00 98.31 94 GLN A CA 1
ATOM 706 C C . GLN A 1 94 ? 18.470 1.973 -15.972 1.00 98.31 94 GLN A C 1
ATOM 708 O O . GLN A 1 94 ? 18.707 0.783 -15.744 1.00 98.31 94 GLN A O 1
ATOM 713 N N . ARG A 1 95 ? 19.016 2.625 -17.001 1.00 97.62 95 ARG A N 1
ATOM 714 C CA . ARG A 1 95 ? 19.986 2.008 -17.908 1.00 97.62 95 ARG A CA 1
ATOM 715 C C . ARG A 1 95 ? 21.312 1.772 -17.186 1.00 97.62 95 ARG A C 1
ATOM 717 O O . ARG A 1 95 ? 21.806 2.616 -16.434 1.00 97.62 95 ARG A O 1
ATOM 724 N N . ARG A 1 96 ? 21.899 0.599 -17.399 1.00 96.06 96 ARG A N 1
ATOM 725 C CA . ARG A 1 96 ? 23.182 0.163 -16.837 1.00 96.06 96 ARG A CA 1
ATOM 726 C C . ARG A 1 96 ? 24.191 -0.064 -17.964 1.00 96.06 96 ARG A C 1
ATOM 728 O O . ARG A 1 96 ? 23.913 0.171 -19.139 1.00 96.06 96 ARG A O 1
ATOM 735 N N . LYS A 1 97 ? 25.404 -0.479 -17.590 1.00 91.00 97 LYS A N 1
ATOM 736 C CA . LYS A 1 97 ? 26.428 -0.903 -18.555 1.00 91.00 97 LYS A CA 1
ATOM 737 C C . LYS A 1 97 ? 25.886 -2.048 -19.416 1.00 91.00 97 LYS A C 1
ATOM 739 O O . LYS A 1 97 ? 24.966 -2.739 -18.995 1.00 91.00 97 LYS A O 1
ATOM 744 N N . GLU A 1 98 ? 26.459 -2.212 -20.606 1.00 88.06 98 GLU A N 1
ATOM 745 C CA . GLU A 1 98 ? 26.120 -3.311 -21.529 1.00 88.06 98 GLU A CA 1
ATOM 746 C C . GLU A 1 98 ? 24.644 -3.333 -21.962 1.00 88.06 98 GLU A C 1
ATOM 748 O O . GLU A 1 98 ? 24.138 -4.345 -22.424 1.00 88.06 98 GLU A O 1
ATOM 753 N N . ASN A 1 99 ? 23.965 -2.184 -21.872 1.00 84.56 99 ASN A N 1
ATOM 754 C CA . ASN A 1 99 ? 22.556 -2.023 -22.230 1.00 84.56 99 ASN A CA 1
ATOM 755 C C . ASN A 1 99 ? 21.574 -2.850 -21.378 1.00 84.56 99 ASN A C 1
ATOM 757 O O . ASN A 1 99 ? 20.414 -3.016 -21.758 1.00 84.56 99 ASN A O 1
ATOM 761 N N . CYS A 1 100 ? 22.012 -3.314 -20.208 1.00 95.12 100 CYS A N 1
ATOM 762 C CA . CYS A 1 100 ? 21.127 -3.924 -19.229 1.00 95.12 100 CYS A CA 1
ATOM 763 C C . CYS A 1 100 ? 20.322 -2.854 -18.481 1.00 95.12 100 CYS A C 1
ATOM 765 O O . CYS A 1 100 ? 20.703 -1.682 -18.402 1.00 95.12 100 CYS A O 1
ATOM 767 N N . TRP A 1 101 ? 19.241 -3.279 -17.841 1.00 98.19 101 TRP A N 1
ATOM 768 C CA . TRP A 1 101 ? 18.337 -2.413 -17.098 1.00 98.19 101 TRP A CA 1
ATOM 769 C C . TRP A 1 101 ? 18.254 -2.815 -15.636 1.00 98.19 101 TRP A C 1
ATOM 771 O O . TRP A 1 101 ? 18.363 -3.988 -15.271 1.00 98.19 101 TRP A O 1
ATOM 781 N N . ARG A 1 102 ? 18.074 -1.811 -14.783 1.00 98.31 102 ARG A N 1
ATOM 782 C CA . ARG A 1 102 ? 17.648 -1.975 -13.400 1.00 98.31 102 ARG A CA 1
ATOM 783 C C . ARG A 1 102 ? 16.206 -1.503 -13.290 1.00 98.31 102 ARG A C 1
ATOM 785 O O . ARG A 1 102 ? 15.943 -0.329 -13.540 1.00 98.31 102 ARG A O 1
ATOM 792 N N . LEU A 1 103 ? 15.323 -2.394 -12.857 1.00 98.62 103 LEU A N 1
ATOM 793 C CA . LEU A 1 103 ? 13.975 -2.038 -12.424 1.00 98.62 103 LEU A CA 1
ATOM 794 C C . LEU A 1 103 ? 14.036 -1.502 -10.991 1.00 98.62 103 LEU A C 1
ATOM 796 O O . LEU A 1 103 ? 14.627 -2.150 -10.123 1.00 98.62 103 LEU A O 1
ATOM 800 N N . VAL A 1 104 ? 13.450 -0.332 -10.755 1.00 98.50 104 VAL A N 1
ATOM 801 C CA . VAL A 1 104 ? 13.268 0.255 -9.427 1.00 98.50 104 VAL A CA 1
ATOM 802 C C . VAL A 1 104 ? 11.784 0.555 -9.240 1.00 98.50 104 VAL A C 1
ATOM 804 O O . VAL A 1 104 ? 11.251 1.438 -9.902 1.00 98.50 104 VAL A O 1
ATOM 807 N N . GLU A 1 105 ? 11.154 -0.169 -8.321 1.00 97.94 105 GLU A N 1
ATOM 808 C CA . GLU A 1 105 ? 9.796 0.104 -7.842 1.00 97.94 105 GLU A CA 1
ATOM 809 C C . GLU A 1 105 ? 9.852 1.051 -6.647 1.00 97.94 105 GLU A C 1
ATOM 811 O O . GLU A 1 105 ? 10.622 0.813 -5.711 1.00 97.94 105 GLU A O 1
ATOM 816 N N . VAL A 1 106 ? 9.036 2.097 -6.648 1.00 97.69 106 VAL A N 1
ATOM 817 C CA . VAL A 1 106 ? 8.994 3.118 -5.604 1.00 97.69 106 VAL A CA 1
ATOM 818 C C . VAL A 1 106 ? 7.764 2.895 -4.732 1.00 97.69 106 VAL A C 1
ATOM 820 O O . VAL A 1 106 ? 6.636 2.875 -5.208 1.00 97.69 106 VAL A O 1
ATOM 823 N N . LYS A 1 107 ? 7.957 2.759 -3.417 1.00 95.56 107 LYS A N 1
ATOM 824 C CA . LYS A 1 107 ? 6.849 2.632 -2.461 1.00 95.56 107 LYS A CA 1
ATOM 825 C C . LYS A 1 107 ? 6.873 3.749 -1.428 1.00 95.56 107 LYS A C 1
ATOM 827 O O . LYS A 1 107 ? 7.885 3.987 -0.767 1.00 95.56 107 LYS A O 1
ATOM 832 N N . SER A 1 108 ? 5.711 4.362 -1.209 1.00 94.94 108 SER A N 1
ATOM 833 C CA . SER A 1 108 ? 5.443 5.269 -0.091 1.00 94.94 108 SER A CA 1
ATOM 834 C C . SER A 1 108 ? 5.235 4.478 1.207 1.00 94.94 108 SER A C 1
ATOM 836 O O . SER A 1 108 ? 4.180 4.524 1.832 1.00 94.94 108 SER A O 1
ATOM 838 N N . THR A 1 109 ? 6.225 3.680 1.603 1.00 93.62 109 THR A N 1
ATOM 839 C CA . THR A 1 109 ? 6.225 2.922 2.861 1.00 93.62 109 THR A CA 1
ATOM 840 C C . THR A 1 109 ? 7.598 2.996 3.512 1.00 93.62 109 THR A C 1
ATOM 842 O O . THR A 1 109 ? 8.604 3.190 2.837 1.00 93.62 109 THR A O 1
ATOM 845 N N . ALA A 1 110 ? 7.660 2.825 4.833 1.00 91.81 110 ALA A N 1
ATOM 846 C CA . ALA A 1 110 ? 8.927 2.811 5.570 1.00 91.81 110 ALA A CA 1
ATOM 847 C C . ALA A 1 110 ? 9.700 1.483 5.446 1.00 91.81 110 ALA A C 1
ATOM 849 O O . ALA A 1 110 ? 10.888 1.426 5.754 1.00 91.81 110 ALA A O 1
ATOM 850 N N . ASP A 1 111 ? 9.036 0.413 5.006 1.00 91.38 111 ASP A N 1
ATOM 851 C CA . ASP A 1 111 ? 9.628 -0.918 4.870 1.00 91.38 111 ASP A CA 1
ATOM 852 C C . ASP A 1 111 ? 9.016 -1.678 3.682 1.00 91.38 111 ASP A C 1
ATOM 854 O O . ASP A 1 111 ? 7.964 -1.312 3.140 1.00 91.38 111 ASP A O 1
ATOM 858 N N . LEU A 1 112 ? 9.691 -2.754 3.290 1.00 89.38 112 LEU A N 1
ATOM 859 C CA . LEU A 1 112 ? 9.219 -3.757 2.353 1.00 89.38 112 LEU A CA 1
ATOM 860 C C . LEU A 1 112 ? 8.085 -4.572 2.984 1.00 89.38 112 LEU A C 1
ATOM 862 O O . LEU A 1 112 ? 8.266 -5.199 4.026 1.00 89.38 112 LEU A O 1
ATOM 866 N N . LYS A 1 113 ? 6.951 -4.645 2.288 1.00 88.44 113 LYS A N 1
ATOM 867 C CA . LYS A 1 113 ? 5.855 -5.570 2.585 1.00 88.44 113 LYS A CA 1
ATOM 868 C C . LYS A 1 113 ? 5.890 -6.737 1.598 1.00 88.44 113 LYS A C 1
ATOM 870 O O . LYS A 1 113 ? 6.409 -6.593 0.493 1.00 88.44 113 LYS A O 1
ATOM 875 N N . GLU A 1 114 ? 5.350 -7.888 1.989 1.00 85.56 114 GLU A N 1
ATOM 876 C CA . GLU A 1 114 ? 5.405 -9.108 1.170 1.00 85.56 114 GLU A CA 1
ATOM 877 C C . GLU A 1 114 ? 4.723 -8.937 -0.192 1.00 85.56 114 GLU A C 1
ATOM 879 O O . GLU A 1 114 ? 5.336 -9.250 -1.207 1.00 85.56 114 GLU A O 1
ATOM 884 N N . HIS A 1 115 ? 3.542 -8.313 -0.233 1.00 85.00 115 HIS A N 1
ATOM 885 C CA . HIS A 1 115 ? 2.836 -8.048 -1.491 1.00 85.00 115 HIS A CA 1
ATOM 886 C C . HIS A 1 115 ? 3.641 -7.167 -2.460 1.00 85.00 115 HIS A C 1
ATOM 888 O O . HIS A 1 115 ? 3.568 -7.388 -3.660 1.00 85.00 115 HIS A O 1
ATOM 894 N N . HIS A 1 116 ? 4.507 -6.255 -1.982 1.00 91.12 116 HIS A N 1
ATOM 895 C CA . HIS A 1 116 ? 5.378 -5.478 -2.882 1.00 91.12 116 HIS A CA 1
ATOM 896 C C . HIS A 1 116 ? 6.302 -6.381 -3.708 1.00 91.12 116 HIS A C 1
ATOM 898 O O . HIS A 1 116 ? 6.711 -6.020 -4.807 1.00 91.12 116 HIS A O 1
ATOM 904 N N . LEU A 1 117 ? 6.687 -7.541 -3.170 1.00 92.31 117 LEU A N 1
ATOM 905 C CA . LEU A 1 117 ? 7.546 -8.473 -3.883 1.00 92.31 117 LEU A CA 1
ATOM 906 C C . LEU A 1 117 ? 6.807 -9.113 -5.068 1.00 92.31 117 LEU A C 1
ATOM 908 O O . LEU A 1 117 ? 7.425 -9.337 -6.108 1.00 92.31 117 LEU A O 1
ATOM 912 N N . GLU A 1 118 ? 5.505 -9.365 -4.932 1.00 90.56 118 GLU A N 1
ATOM 913 C CA . GLU A 1 118 ? 4.654 -9.897 -6.000 1.00 90.56 118 GLU A CA 1
ATOM 914 C C . GLU A 1 118 ? 4.428 -8.856 -7.105 1.00 90.56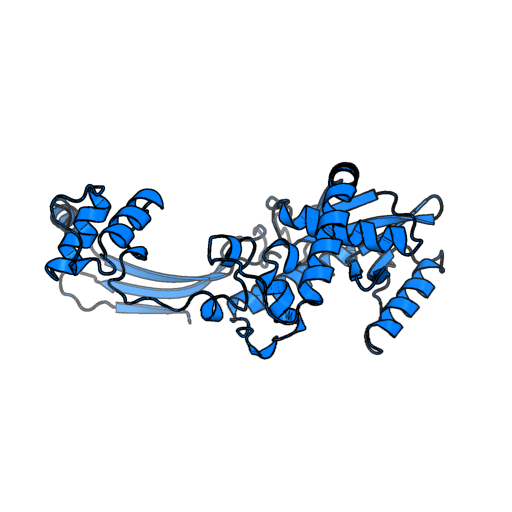 118 GLU A C 1
ATOM 916 O O . GLU A 1 118 ? 4.575 -9.206 -8.279 1.00 90.56 118 GLU A O 1
ATOM 921 N N . ASP A 1 119 ? 4.182 -7.581 -6.754 1.00 90.19 119 ASP A N 1
ATOM 922 C CA . ASP A 1 119 ? 4.098 -6.458 -7.711 1.00 90.19 119 ASP A CA 1
ATOM 923 C C . ASP A 1 119 ? 5.323 -6.449 -8.631 1.00 90.19 119 ASP A C 1
ATOM 925 O O . ASP A 1 119 ? 5.240 -6.511 -9.861 1.00 90.19 119 ASP A O 1
ATOM 929 N N . VAL A 1 120 ? 6.490 -6.419 -7.996 1.00 94.25 120 VAL A N 1
ATOM 930 C CA . VAL A 1 120 ? 7.777 -6.260 -8.660 1.00 94.25 120 VAL A CA 1
ATOM 931 C C . VAL A 1 120 ? 8.164 -7.520 -9.435 1.00 94.25 120 VAL A C 1
ATOM 933 O O . VAL A 1 120 ? 8.818 -7.439 -10.480 1.00 94.25 120 VAL A O 1
ATOM 936 N N . ALA A 1 121 ? 7.737 -8.697 -8.972 1.00 95.00 121 ALA A N 1
ATOM 937 C CA . ALA A 1 121 ? 7.930 -9.943 -9.699 1.00 95.00 121 ALA A CA 1
ATOM 938 C C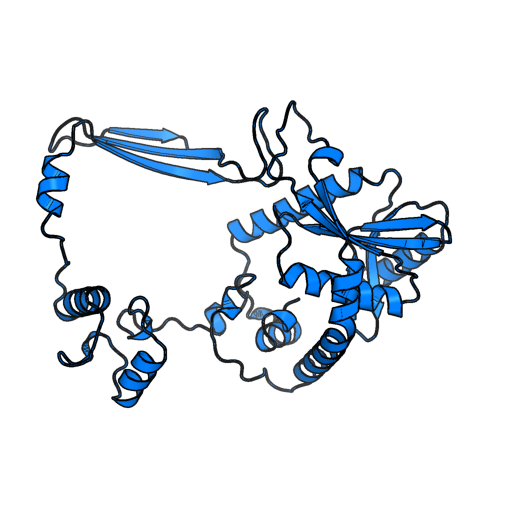 . ALA A 1 121 ? 7.106 -9.994 -10.995 1.00 95.00 121 ALA A C 1
ATOM 940 O O . ALA A 1 121 ? 7.649 -10.423 -12.017 1.00 95.00 121 ALA A O 1
ATOM 941 N N . ILE A 1 122 ? 5.853 -9.512 -10.979 1.00 94.94 122 ILE A N 1
ATOM 942 C CA . ILE A 1 122 ? 5.012 -9.368 -12.182 1.00 94.94 122 ILE A CA 1
ATOM 943 C C . ILE A 1 122 ? 5.666 -8.415 -13.178 1.00 94.94 122 ILE A C 1
ATOM 945 O O . ILE A 1 122 ? 5.809 -8.764 -14.350 1.00 94.94 122 ILE A O 1
ATOM 949 N N . GLN A 1 123 ? 6.115 -7.246 -12.717 1.00 96.25 123 GLN A N 1
ATOM 950 C CA . GLN A 1 123 ? 6.803 -6.289 -13.581 1.00 96.25 123 GLN A CA 1
ATOM 951 C C . GLN A 1 123 ? 8.052 -6.910 -14.211 1.00 96.25 123 GLN A C 1
ATOM 953 O O . GLN A 1 123 ? 8.167 -6.966 -15.433 1.00 96.25 123 GLN A O 1
ATOM 958 N N . SER A 1 124 ? 8.953 -7.462 -13.396 1.00 96.88 124 SER A N 1
ATOM 959 C CA . SER A 1 124 ? 10.178 -8.107 -13.880 1.00 96.88 124 SER A CA 1
ATOM 960 C C . SER A 1 124 ? 9.895 -9.219 -14.899 1.00 96.88 124 SER A C 1
ATOM 962 O O . SER A 1 124 ? 10.580 -9.311 -15.923 1.00 96.88 124 SER A O 1
ATOM 964 N N . HIS A 1 125 ? 8.849 -10.021 -14.663 1.00 95.81 125 HIS A N 1
ATOM 965 C CA . HIS A 1 125 ? 8.402 -11.059 -15.587 1.00 95.81 125 HIS A CA 1
ATOM 966 C C . HIS A 1 125 ? 8.014 -10.469 -16.948 1.00 95.81 125 HIS A C 1
ATOM 968 O O . HIS A 1 125 ? 8.563 -10.882 -17.971 1.00 95.81 125 HIS A O 1
ATOM 974 N N . VAL A 1 126 ? 7.113 -9.483 -16.965 1.00 97.06 126 VAL A N 1
ATOM 975 C CA . VAL A 1 126 ? 6.623 -8.866 -18.206 1.00 97.06 126 VAL A CA 1
ATOM 976 C C . VAL A 1 126 ? 7.742 -8.141 -18.949 1.00 97.06 126 VAL A C 1
ATOM 978 O O . VAL A 1 126 ? 7.862 -8.306 -20.161 1.00 97.06 126 VAL A O 1
ATOM 981 N N . LEU A 1 127 ? 8.601 -7.397 -18.249 1.00 97.25 127 LEU A N 1
ATOM 982 C CA . LEU A 1 127 ? 9.721 -6.674 -18.856 1.00 97.25 127 LEU A CA 1
ATOM 983 C C . LEU A 1 127 ? 10.704 -7.635 -19.537 1.00 97.25 127 LEU A C 1
ATOM 985 O O . LEU A 1 127 ? 11.029 -7.453 -20.712 1.00 97.25 127 LEU A O 1
ATOM 989 N N . SER A 1 128 ? 11.116 -8.693 -18.831 1.00 95.88 128 SER A N 1
ATOM 990 C CA . SER A 1 128 ? 12.069 -9.681 -19.355 1.00 95.88 128 SER A CA 1
ATOM 991 C C . SER A 1 128 ? 11.518 -10.402 -20.589 1.00 95.88 128 SER A C 1
ATOM 993 O O . SER A 1 128 ? 12.206 -10.548 -21.598 1.00 95.88 128 SER A O 1
ATOM 995 N N . HIS A 1 129 ? 10.239 -10.786 -20.558 1.00 95.62 129 HIS A N 1
ATOM 996 C CA . HIS A 1 129 ? 9.583 -11.458 -21.684 1.00 95.62 129 HIS A CA 1
ATOM 997 C C . HIS A 1 129 ? 9.119 -10.498 -22.795 1.00 95.62 129 HIS A C 1
ATOM 999 O O . HIS A 1 129 ? 8.676 -10.945 -23.853 1.00 95.62 129 HIS A O 1
ATOM 1005 N N . SER A 1 130 ? 9.265 -9.186 -22.588 1.00 95.50 130 SER A N 1
ATOM 1006 C CA . SER A 1 130 ? 9.116 -8.153 -23.623 1.00 95.50 130 SER A CA 1
ATOM 1007 C C . SER A 1 130 ? 10.437 -7.843 -24.344 1.00 95.50 130 SER A C 1
ATOM 1009 O O . SER A 1 130 ? 10.486 -6.923 -25.159 1.00 95.50 130 SER A O 1
ATOM 1011 N N . GLY A 1 131 ? 11.506 -8.597 -24.057 1.00 93.12 131 GLY A N 1
ATOM 1012 C CA . GLY A 1 131 ? 12.819 -8.456 -24.693 1.00 93.12 131 GLY A CA 1
ATOM 1013 C C . GLY A 1 131 ? 13.769 -7.480 -23.994 1.00 93.12 131 GLY A C 1
ATOM 1014 O O . GLY A 1 131 ? 14.811 -7.150 -24.558 1.00 93.12 131 GLY A O 1
ATOM 1015 N N . LEU A 1 132 ? 13.432 -7.007 -22.789 1.00 96.00 132 LEU A N 1
ATOM 1016 C CA . LEU A 1 132 ? 14.313 -6.155 -21.995 1.00 96.00 132 LEU A CA 1
ATOM 1017 C C . LEU A 1 132 ? 15.258 -7.008 -21.138 1.00 96.00 132 LEU A C 1
ATOM 1019 O O . LEU A 1 132 ? 14.806 -7.868 -20.389 1.00 96.00 132 LEU A O 1
ATOM 1023 N N . ASP A 1 133 ? 16.561 -6.734 -21.182 1.00 96.12 133 ASP A N 1
ATOM 1024 C CA . ASP A 1 133 ? 17.522 -7.382 -20.283 1.00 96.12 133 ASP A CA 1
ATOM 1025 C C . ASP A 1 133 ? 17.504 -6.718 -18.895 1.00 96.12 133 ASP A C 1
ATOM 1027 O O . ASP A 1 133 ? 18.154 -5.694 -18.659 1.00 96.12 133 ASP A O 1
ATOM 1031 N N . VAL A 1 134 ? 16.713 -7.273 -17.974 1.00 97.12 134 VAL A N 1
ATOM 1032 C CA . VAL A 1 134 ? 16.593 -6.790 -16.591 1.00 97.12 134 VAL A CA 1
ATOM 1033 C C . VAL A 1 134 ? 17.640 -7.471 -15.706 1.00 97.12 134 VAL A C 1
ATOM 1035 O O . VAL A 1 134 ? 17.423 -8.540 -15.141 1.00 97.12 134 VAL A O 1
ATOM 1038 N N . SER A 1 135 ? 18.779 -6.803 -15.526 1.00 96.06 135 SER A N 1
ATOM 1039 C CA . SER A 1 135 ? 19.917 -7.313 -14.741 1.00 96.06 135 SER A CA 1
ATOM 1040 C C . SER A 1 135 ? 19.706 -7.279 -13.229 1.00 96.06 135 SER A C 1
ATOM 1042 O O . SER A 1 135 ? 20.330 -8.038 -12.488 1.00 96.06 135 SER A O 1
ATOM 1044 N N . SER A 1 136 ? 18.881 -6.355 -12.734 1.00 97.94 136 SER A N 1
ATOM 1045 C CA . SER A 1 136 ? 18.587 -6.272 -11.307 1.00 97.94 136 SER A CA 1
ATOM 1046 C C . SER A 1 136 ? 17.252 -5.609 -11.036 1.00 97.94 136 SER A C 1
ATOM 1048 O O . SER A 1 136 ? 16.791 -4.751 -11.788 1.00 97.94 136 SER A O 1
ATOM 1050 N N . VAL A 1 137 ? 16.661 -5.995 -9.915 1.00 98.38 137 VAL A N 1
ATOM 1051 C CA . VAL A 1 137 ? 15.340 -5.557 -9.491 1.00 98.38 137 VAL A CA 1
ATOM 1052 C C . VAL A 1 137 ? 15.433 -5.018 -8.072 1.00 98.38 137 VAL A C 1
ATOM 1054 O O . VAL A 1 137 ? 15.967 -5.684 -7.183 1.00 98.38 137 VAL A O 1
ATOM 1057 N N . TRP A 1 138 ? 14.970 -3.791 -7.874 1.00 98.25 138 TRP A N 1
ATOM 1058 C CA . TRP A 1 138 ? 15.140 -3.036 -6.643 1.00 98.25 138 TRP A CA 1
ATOM 1059 C C . TRP A 1 138 ? 13.821 -2.418 -6.199 1.00 98.25 138 TRP A C 1
ATOM 1061 O O . TRP A 1 138 ? 12.979 -2.071 -7.019 1.00 98.25 138 TRP A O 1
ATOM 1071 N N . LEU A 1 139 ? 13.684 -2.251 -4.889 1.00 97.94 139 LEU A N 1
ATOM 1072 C CA . LEU A 1 139 ? 12.619 -1.476 -4.269 1.00 97.94 139 LEU A CA 1
ATOM 1073 C C . LEU A 1 139 ? 13.238 -0.252 -3.594 1.00 97.94 139 LEU A C 1
ATOM 1075 O O . LEU A 1 139 ? 14.126 -0.405 -2.750 1.00 97.94 139 LEU A O 1
ATOM 1079 N N . ALA A 1 140 ? 12.775 0.936 -3.964 1.00 98.00 140 ALA A N 1
ATOM 1080 C CA . ALA A 1 140 ? 13.006 2.168 -3.232 1.00 98.00 140 ALA A CA 1
ATOM 1081 C C . ALA A 1 140 ? 11.858 2.367 -2.235 1.00 98.00 140 ALA A C 1
ATOM 1083 O O . ALA A 1 140 ? 10.687 2.347 -2.608 1.00 98.00 140 ALA A O 1
ATOM 1084 N N . HIS A 1 141 ? 12.189 2.544 -0.962 1.00 97.38 141 HIS A N 1
ATOM 1085 C CA . HIS A 1 141 ? 11.223 2.830 0.096 1.00 97.38 141 HIS A CA 1
ATOM 1086 C C . HIS A 1 141 ? 11.733 3.970 0.973 1.00 97.38 141 HIS A C 1
ATOM 1088 O O . HIS A 1 141 ? 12.899 4.355 0.897 1.00 97.38 141 HIS A O 1
ATOM 1094 N N . ILE A 1 142 ? 10.868 4.528 1.806 1.00 98.12 142 ILE A N 1
ATOM 1095 C CA . ILE A 1 142 ? 11.177 5.729 2.575 1.00 98.12 142 ILE A CA 1
ATOM 1096 C C . ILE A 1 142 ? 12.068 5.388 3.768 1.00 98.12 142 ILE A C 1
ATOM 1098 O O . ILE A 1 142 ? 11.827 4.427 4.504 1.00 98.12 142 ILE A O 1
ATOM 1102 N N . ASN A 1 143 ? 13.094 6.208 3.972 1.00 97.69 143 ASN A N 1
ATOM 1103 C CA . ASN A 1 143 ? 13.924 6.223 5.161 1.00 97.69 143 ASN A CA 1
ATOM 1104 C C . ASN A 1 143 ? 13.166 6.903 6.308 1.00 97.69 143 ASN A C 1
ATOM 1106 O O . ASN A 1 143 ? 13.167 8.126 6.412 1.00 97.69 143 ASN A O 1
ATOM 1110 N N . ARG A 1 144 ? 12.547 6.130 7.207 1.00 95.50 144 ARG A N 1
ATOM 1111 C CA . ARG A 1 144 ? 11.822 6.699 8.361 1.00 95.50 144 ARG A CA 1
ATOM 1112 C C . ARG A 1 144 ? 12.720 7.532 9.290 1.00 95.50 144 ARG A C 1
ATOM 1114 O O . ARG A 1 144 ? 12.224 8.397 9.994 1.00 95.50 144 ARG A O 1
ATOM 1121 N N . SER A 1 145 ? 14.033 7.304 9.279 1.00 96.62 145 SER A N 1
ATOM 1122 C CA . SER A 1 145 ? 14.996 8.081 10.068 1.00 96.62 145 SER A CA 1
ATOM 1123 C C . SER A 1 145 ? 15.451 9.375 9.386 1.00 96.62 145 SER A C 1
ATOM 1125 O O . SER A 1 145 ? 16.234 10.113 9.977 1.00 96.62 145 SER A O 1
ATOM 1127 N N . TYR A 1 146 ? 14.993 9.663 8.162 1.00 97.75 146 TYR A N 1
ATOM 1128 C CA . TYR A 1 146 ? 15.253 10.944 7.506 1.00 97.75 146 TYR A CA 1
ATOM 1129 C C . TYR A 1 146 ? 14.679 12.093 8.339 1.00 97.75 146 TYR A C 1
ATOM 1131 O O . TYR A 1 146 ? 13.552 11.985 8.811 1.00 97.75 146 TYR A O 1
ATOM 1139 N N . VAL A 1 147 ? 15.440 13.177 8.491 1.00 97.69 147 VAL A N 1
ATOM 1140 C CA . VAL A 1 147 ? 14.996 14.425 9.126 1.00 97.69 147 VAL A CA 1
ATOM 1141 C C . VAL A 1 147 ? 15.057 15.523 8.081 1.00 97.69 147 VAL A C 1
ATOM 1143 O O . VAL A 1 147 ? 16.110 15.747 7.476 1.00 97.69 147 VAL A O 1
ATOM 1146 N N . LEU A 1 148 ? 13.954 16.240 7.892 1.00 97.44 148 LEU A N 1
ATOM 1147 C CA . LEU A 1 148 ? 13.950 17.424 7.047 1.00 97.44 148 LEU A CA 1
ATOM 1148 C C . LEU A 1 148 ? 14.757 18.542 7.724 1.00 97.44 148 LEU A C 1
ATOM 1150 O O . LEU A 1 148 ? 14.334 19.093 8.733 1.00 97.44 148 LEU A O 1
ATOM 1154 N N . ALA A 1 149 ? 15.933 18.876 7.194 1.00 92.88 149 ALA A N 1
ATOM 1155 C CA . ALA A 1 149 ? 16.796 19.909 7.780 1.00 92.88 149 ALA A CA 1
ATOM 1156 C C . ALA A 1 149 ? 16.458 21.340 7.313 1.00 92.88 149 ALA A C 1
ATOM 1158 O O . ALA A 1 149 ? 16.805 22.302 7.994 1.00 92.88 149 ALA A O 1
ATOM 1159 N N . GLY A 1 150 ? 15.813 21.487 6.152 1.00 89.19 150 GLY A N 1
ATOM 1160 C CA . GLY A 1 150 ? 15.484 22.775 5.531 1.00 89.19 150 GLY A CA 1
ATOM 1161 C C . GLY A 1 150 ? 14.115 22.743 4.855 1.00 89.19 150 GLY A C 1
ATOM 1162 O O . GLY A 1 150 ? 13.225 22.037 5.305 1.00 89.19 150 GLY A O 1
ATOM 1163 N N . GLU A 1 151 ? 13.940 23.490 3.767 1.00 89.31 151 GLU A N 1
ATOM 1164 C CA . GLU A 1 151 ? 12.642 23.583 3.071 1.00 89.31 151 GLU A CA 1
ATOM 1165 C C . GLU A 1 151 ? 12.429 22.495 2.008 1.00 89.31 151 GLU A C 1
ATOM 1167 O O . GLU A 1 151 ? 11.311 22.283 1.550 1.00 89.31 151 GLU A O 1
ATOM 1172 N N . THR A 1 152 ? 13.495 21.808 1.588 1.00 93.25 152 THR A N 1
ATOM 1173 C CA . THR A 1 152 ? 13.443 20.817 0.505 1.00 93.25 152 THR A CA 1
ATOM 1174 C C . THR A 1 152 ? 13.965 19.465 0.962 1.00 93.25 152 THR A C 1
ATOM 1176 O O . THR A 1 152 ? 14.905 19.371 1.755 1.00 93.25 152 THR A O 1
ATOM 1179 N N . VAL A 1 153 ? 13.343 18.405 0.448 1.00 96.50 153 VAL A N 1
ATOM 1180 C CA . VAL A 1 153 ? 13.747 17.027 0.727 1.00 96.50 153 VAL A CA 1
ATOM 1181 C C . VAL A 1 153 ? 14.933 16.653 -0.159 1.00 96.50 153 VAL A C 1
ATOM 1183 O O . VAL A 1 153 ? 14.877 16.852 -1.368 1.00 96.50 153 VAL A O 1
ATOM 1186 N N . ASP A 1 154 ? 15.987 16.076 0.426 1.00 96.56 154 ASP A N 1
ATOM 1187 C CA . ASP A 1 154 ? 17.084 15.452 -0.327 1.00 96.56 154 ASP A CA 1
ATOM 1188 C C . ASP A 1 154 ? 16.694 14.005 -0.680 1.00 96.56 154 ASP A C 1
ATOM 1190 O O . ASP A 1 154 ? 16.720 13.136 0.205 1.00 96.56 154 ASP A O 1
ATOM 1194 N N . PRO A 1 155 ? 16.384 13.694 -1.955 1.00 96.94 155 PRO A N 1
ATOM 1195 C CA . PRO A 1 155 ? 15.940 12.361 -2.349 1.00 96.94 155 PRO A CA 1
ATOM 1196 C C . PRO A 1 155 ? 16.970 11.275 -2.015 1.00 96.94 155 PRO A C 1
ATOM 1198 O O . PRO A 1 155 ? 16.604 10.130 -1.752 1.00 96.94 155 PRO A O 1
ATOM 1201 N N . ARG A 1 156 ? 18.271 11.610 -2.008 1.00 96.88 156 ARG A N 1
ATOM 1202 C CA . ARG A 1 156 ? 19.354 10.639 -1.771 1.00 96.88 156 ARG A CA 1
ATOM 1203 C C . ARG A 1 156 ? 19.388 10.137 -0.334 1.00 96.88 156 ARG A C 1
ATOM 1205 O O . ARG A 1 156 ? 19.848 9.025 -0.103 1.00 96.88 156 ARG A O 1
ATOM 1212 N N . GLN A 1 157 ? 18.925 10.952 0.609 1.00 97.25 157 GLN A N 1
ATOM 1213 C CA . GLN A 1 157 ? 18.826 10.594 2.026 1.00 97.25 157 GLN A CA 1
ATOM 1214 C C . GLN A 1 157 ? 17.424 10.097 2.394 1.00 97.25 157 GLN A C 1
ATOM 1216 O O . GLN A 1 157 ? 17.272 9.316 3.338 1.00 97.25 157 GLN A O 1
ATOM 1221 N N . PHE A 1 158 ? 16.412 10.543 1.646 1.00 98.19 158 PHE A N 1
ATOM 1222 C CA . PHE A 1 158 ? 15.012 10.189 1.852 1.00 98.19 158 PHE A CA 1
ATOM 1223 C C . PHE A 1 158 ? 14.687 8.748 1.441 1.00 98.19 158 PHE A C 1
ATOM 1225 O O . PHE A 1 158 ? 13.864 8.109 2.092 1.00 98.19 158 PHE A O 1
ATOM 1232 N N . PHE A 1 159 ? 15.334 8.206 0.403 1.00 98.44 159 PHE A N 1
ATOM 1233 C CA . PHE A 1 159 ? 15.083 6.839 -0.064 1.00 98.44 159 PHE A CA 1
ATOM 1234 C C . PHE A 1 159 ? 16.140 5.832 0.399 1.00 98.44 159 PHE A C 1
ATOM 1236 O O . PHE A 1 159 ? 17.344 6.045 0.263 1.00 98.44 159 PHE A O 1
ATOM 1243 N N . LEU A 1 160 ? 15.673 4.672 0.857 1.00 97.94 160 LEU A N 1
ATOM 1244 C CA . LEU A 1 160 ? 16.458 3.454 1.031 1.00 97.94 160 LEU A CA 1
ATOM 1245 C C . LEU A 1 160 ? 16.180 2.488 -0.118 1.00 97.94 160 LEU A C 1
ATOM 1247 O O . LEU A 1 160 ? 15.051 2.349 -0.582 1.00 97.94 160 LEU A O 1
ATOM 1251 N N . PHE A 1 161 ? 17.220 1.780 -0.547 1.00 97.50 161 PHE A N 1
ATOM 1252 C CA . PHE A 1 161 ? 17.168 0.859 -1.675 1.00 97.50 161 PHE A CA 1
ATOM 1253 C C . PHE A 1 161 ? 17.399 -0.577 -1.218 1.00 97.50 161 PHE A C 1
ATOM 1255 O O . PHE A 1 161 ? 18.421 -0.888 -0.606 1.00 97.50 161 PHE A O 1
ATOM 1262 N N . ARG A 1 162 ? 16.485 -1.480 -1.580 1.00 97.00 162 ARG A N 1
ATOM 1263 C CA . ARG A 1 162 ? 16.621 -2.922 -1.348 1.00 97.00 162 ARG A CA 1
ATOM 1264 C C . ARG A 1 162 ? 16.743 -3.660 -2.667 1.00 97.00 162 ARG A C 1
ATOM 1266 O O . ARG A 1 162 ? 15.873 -3.547 -3.524 1.00 97.00 162 ARG A O 1
ATOM 1273 N N . ASN A 1 163 ? 17.805 -4.444 -2.818 1.00 97.81 163 ASN A N 1
ATOM 1274 C CA . ASN A 1 163 ? 17.953 -5.340 -3.958 1.00 97.81 163 ASN A CA 1
ATOM 1275 C C . ASN A 1 163 ? 17.090 -6.591 -3.734 1.00 97.81 163 ASN A C 1
ATOM 1277 O O . ASN A 1 163 ? 17.314 -7.345 -2.788 1.00 97.81 163 ASN A O 1
ATOM 1281 N N . LEU A 1 164 ? 16.110 -6.806 -4.609 1.00 97.50 164 LEU A N 1
ATOM 1282 C CA . LEU A 1 164 ? 15.163 -7.919 -4.546 1.00 97.50 164 LEU A CA 1
ATOM 1283 C C . LEU A 1 164 ? 15.410 -8.976 -5.625 1.00 97.50 164 LEU A C 1
ATOM 1285 O O . LEU A 1 164 ? 14.653 -9.938 -5.699 1.00 97.50 164 LEU A O 1
ATOM 1289 N N . THR A 1 165 ? 16.467 -8.839 -6.429 1.00 97.31 165 THR A N 1
ATOM 1290 C CA . THR A 1 165 ? 16.722 -9.664 -7.624 1.00 97.31 165 THR A CA 1
ATOM 1291 C C . THR A 1 165 ? 16.572 -11.165 -7.355 1.00 97.31 165 THR A C 1
ATOM 1293 O O . THR A 1 165 ? 15.753 -11.819 -7.994 1.00 97.31 165 THR A O 1
ATOM 1296 N N . HIS A 1 166 ? 17.276 -11.709 -6.356 1.00 97.06 166 HIS A N 1
ATOM 1297 C CA . HIS A 1 166 ? 17.190 -13.138 -6.027 1.00 97.06 166 HIS A CA 1
ATOM 1298 C C . HIS A 1 166 ? 15.820 -13.557 -5.481 1.00 97.06 166 HIS A C 1
ATOM 1300 O O . HIS A 1 166 ? 15.325 -14.633 -5.805 1.00 97.06 166 HIS A O 1
ATOM 1306 N N . ARG A 1 167 ? 15.174 -12.704 -4.676 1.00 96.31 167 ARG A N 1
ATOM 1307 C CA . ARG A 1 167 ? 13.835 -12.990 -4.136 1.00 96.31 167 ARG A CA 1
ATOM 1308 C C . ARG A 1 167 ? 12.796 -13.052 -5.254 1.00 96.31 167 ARG A C 1
ATOM 1310 O O . ARG A 1 167 ? 11.980 -13.964 -5.269 1.00 96.31 167 ARG A O 1
ATOM 1317 N N . VAL A 1 168 ? 12.873 -12.123 -6.207 1.00 95.56 168 VAL A N 1
ATOM 1318 C CA . VAL A 1 168 ? 12.017 -12.097 -7.398 1.00 95.56 168 VAL A CA 1
ATOM 1319 C C . VAL A 1 168 ? 12.266 -13.320 -8.277 1.00 95.56 168 VAL A C 1
ATOM 1321 O O . VAL A 1 168 ? 11.305 -13.952 -8.701 1.00 95.56 168 VAL A O 1
ATOM 1324 N N . GLN A 1 169 ? 13.529 -13.694 -8.516 1.00 93.94 169 GLN A N 1
ATOM 1325 C CA . GLN A 1 169 ? 13.879 -14.896 -9.286 1.00 93.94 169 GLN A CA 1
ATOM 1326 C C . GLN A 1 169 ? 13.262 -16.164 -8.682 1.00 93.94 169 GLN A C 1
ATOM 1328 O O . GLN A 1 169 ? 12.664 -16.955 -9.408 1.00 93.94 169 GLN A O 1
ATOM 1333 N N . ASN A 1 170 ? 13.331 -16.321 -7.358 1.00 94.94 170 ASN A N 1
ATOM 1334 C CA . ASN A 1 170 ? 12.777 -17.486 -6.664 1.00 94.94 170 ASN A CA 1
ATOM 1335 C C . ASN A 1 170 ? 11.243 -17.578 -6.751 1.00 94.94 170 ASN A C 1
ATOM 1337 O O . ASN A 1 170 ? 10.699 -18.677 -6.686 1.00 94.94 170 ASN A O 1
ATOM 1341 N N . LEU A 1 171 ? 10.543 -16.451 -6.918 1.00 92.62 171 LEU A N 1
ATOM 1342 C CA . LEU A 1 171 ? 9.082 -16.422 -7.045 1.00 92.62 171 LEU A CA 1
ATOM 1343 C C . LEU A 1 171 ? 8.568 -16.677 -8.465 1.00 92.62 171 LEU A C 1
ATOM 1345 O O . LEU A 1 171 ? 7.396 -17.019 -8.619 1.00 92.62 171 LEU A O 1
ATOM 1349 N N . GLN A 1 172 ? 9.409 -16.540 -9.497 1.00 88.06 172 GLN A N 1
ATOM 1350 C CA . GLN A 1 172 ? 8.981 -16.649 -10.899 1.00 88.06 172 GLN A CA 1
ATOM 1351 C C . GLN A 1 172 ? 8.162 -17.920 -11.211 1.00 88.06 172 GLN A C 1
ATOM 1353 O O . GLN A 1 172 ? 7.130 -17.794 -11.874 1.00 88.06 172 GLN A O 1
ATOM 1358 N N . PRO A 1 173 ? 8.520 -19.131 -10.726 1.00 90.81 173 PRO A N 1
ATOM 1359 C CA . PRO A 1 173 ? 7.730 -20.330 -11.015 1.00 90.81 173 PRO A CA 1
ATOM 1360 C C . PRO A 1 173 ? 6.304 -20.270 -10.448 1.00 90.81 173 PRO A C 1
ATOM 1362 O O . PRO A 1 173 ? 5.342 -20.581 -11.155 1.00 90.81 173 PRO A O 1
ATOM 1365 N N . ALA A 1 174 ? 6.159 -19.838 -9.190 1.00 91.69 174 ALA A N 1
ATOM 1366 C CA . ALA A 1 174 ? 4.858 -19.694 -8.536 1.00 91.69 174 ALA A CA 1
ATOM 1367 C C . ALA A 1 174 ? 4.020 -18.597 -9.208 1.00 91.69 174 ALA A C 1
ATOM 1369 O O . ALA A 1 174 ? 2.825 -18.776 -9.447 1.00 91.69 174 ALA A O 1
ATOM 1370 N N . LEU A 1 175 ? 4.672 -17.501 -9.605 1.00 90.56 175 LEU A N 1
ATOM 1371 C CA . LEU A 1 175 ? 4.031 -16.390 -10.290 1.00 90.56 175 LEU A CA 1
ATOM 1372 C C . LEU A 1 175 ? 3.406 -16.805 -11.629 1.00 90.56 175 LEU A C 1
ATOM 1374 O O . LEU A 1 175 ? 2.265 -16.444 -11.912 1.00 90.56 175 LEU A O 1
ATOM 1378 N N . VAL A 1 176 ? 4.114 -17.585 -12.450 1.00 89.50 176 VAL A N 1
ATOM 1379 C CA . VAL A 1 176 ? 3.583 -18.055 -13.744 1.00 89.50 176 VAL A CA 1
ATOM 1380 C C . VAL A 1 176 ? 2.332 -18.914 -13.548 1.00 89.50 176 VAL A C 1
ATOM 1382 O O . VAL A 1 176 ? 1.364 -18.790 -14.303 1.00 89.50 176 VAL A O 1
ATOM 1385 N N . PHE A 1 177 ? 2.318 -19.770 -12.522 1.00 91.94 177 PHE A N 1
ATOM 1386 C CA . PHE A 1 177 ? 1.128 -20.547 -12.176 1.00 91.94 177 PHE A CA 1
ATOM 1387 C C . PHE A 1 177 ? -0.036 -19.638 -11.756 1.00 91.94 177 PHE A C 1
ATOM 1389 O O . PHE A 1 177 ? -1.168 -19.821 -12.212 1.00 91.94 177 PHE A O 1
ATOM 1396 N N . GLN A 1 178 ? 0.251 -18.623 -10.944 1.00 91.94 178 GLN A N 1
ATOM 1397 C CA . GLN A 1 178 ? -0.739 -17.654 -10.497 1.00 91.94 178 GLN A CA 1
ATOM 1398 C C . GLN A 1 178 ? -1.333 -16.841 -11.655 1.00 91.94 178 GLN A C 1
ATOM 1400 O O . GLN A 1 178 ? -2.555 -16.745 -11.747 1.00 91.94 178 GLN A O 1
ATOM 1405 N N . LEU A 1 179 ? -0.513 -16.313 -12.570 1.00 92.94 179 LEU A N 1
ATOM 1406 C CA . LEU A 1 179 ? -0.992 -15.572 -13.744 1.00 92.94 179 LEU A CA 1
ATOM 1407 C C . LEU A 1 179 ? -1.908 -16.441 -14.616 1.00 92.94 179 LEU A C 1
ATOM 1409 O O . LEU A 1 179 ? -2.992 -16.010 -15.005 1.00 92.94 179 LEU A O 1
ATOM 1413 N N . ARG A 1 180 ? -1.544 -17.708 -14.850 1.00 92.94 180 ARG A N 1
ATOM 1414 C CA . ARG A 1 180 ? -2.409 -18.660 -15.573 1.00 92.94 180 ARG A CA 1
ATOM 1415 C C . ARG A 1 180 ? -3.745 -18.884 -14.866 1.00 92.94 180 ARG A C 1
ATOM 1417 O O . ARG A 1 180 ? -4.785 -18.914 -15.522 1.00 92.94 180 ARG A O 1
ATOM 1424 N N . SER A 1 181 ? -3.729 -19.033 -13.540 1.00 93.88 181 SER A N 1
ATOM 1425 C CA . SER A 1 181 ? -4.951 -19.146 -12.735 1.00 93.88 181 SER A CA 1
ATOM 1426 C C . SER A 1 181 ? -5.836 -17.905 -12.883 1.00 93.88 181 SER A C 1
ATOM 1428 O O . SER A 1 181 ? -7.036 -18.036 -13.119 1.00 93.88 181 SER A O 1
ATOM 1430 N N . GLN A 1 182 ? -5.241 -16.713 -12.823 1.00 95.56 182 GLN A N 1
ATOM 1431 C CA . GLN A 1 182 ? -5.934 -15.435 -12.981 1.00 95.56 182 GLN A CA 1
ATOM 1432 C C . GLN A 1 182 ? -6.616 -15.317 -14.350 1.00 95.56 182 GLN A C 1
ATOM 1434 O O . GLN A 1 182 ? -7.817 -15.060 -14.399 1.00 95.56 182 GLN A O 1
ATOM 1439 N N . PHE A 1 183 ? -5.911 -15.602 -15.450 1.00 95.88 183 PHE A N 1
ATOM 1440 C CA . PHE A 1 183 ? -6.517 -15.609 -16.789 1.00 95.88 183 PHE A CA 1
ATOM 1441 C C . PHE A 1 183 ? -7.640 -16.640 -16.928 1.00 95.88 183 PHE A C 1
ATOM 1443 O O . PHE A 1 183 ? -8.666 -16.354 -17.543 1.00 95.88 183 PHE A O 1
ATOM 1450 N N . ARG A 1 184 ? -7.493 -17.823 -16.319 1.00 96.06 184 ARG A N 1
ATOM 1451 C CA . ARG A 1 184 ? -8.560 -18.831 -16.305 1.00 96.06 184 ARG A CA 1
ATOM 1452 C C . ARG A 1 184 ? -9.811 -18.319 -15.593 1.00 96.06 184 ARG A C 1
ATOM 1454 O O . ARG A 1 184 ? -10.902 -18.545 -16.097 1.00 96.06 184 ARG A O 1
ATOM 1461 N N . ILE A 1 185 ? -9.659 -17.648 -14.448 1.00 96.62 185 ILE A N 1
ATOM 1462 C CA . ILE A 1 185 ? -10.786 -17.037 -13.729 1.00 96.62 185 ILE A CA 1
ATOM 1463 C C . ILE A 1 185 ? -11.439 -15.939 -14.566 1.00 96.62 185 ILE A C 1
ATOM 1465 O O . ILE A 1 185 ? -12.659 -15.900 -14.659 1.00 96.62 185 ILE A O 1
ATOM 1469 N N . LEU A 1 186 ? -10.646 -15.082 -15.210 1.00 96.62 186 LEU A N 1
ATOM 1470 C CA . LEU A 1 186 ? -11.170 -14.023 -16.076 1.00 96.62 186 LEU A CA 1
ATOM 1471 C C . LEU A 1 186 ? -11.955 -14.559 -17.280 1.00 96.62 186 LEU A C 1
ATOM 1473 O O . LEU A 1 186 ? -12.812 -13.853 -17.794 1.00 96.62 186 LEU A O 1
ATOM 1477 N N . ALA A 1 187 ? -11.693 -15.791 -17.716 1.00 96.62 187 ALA A N 1
ATOM 1478 C CA . ALA A 1 187 ? -12.433 -16.442 -18.794 1.00 96.62 187 ALA A CA 1
ATOM 1479 C C . ALA A 1 187 ? -13.705 -17.183 -18.326 1.00 96.62 187 ALA A C 1
ATOM 1481 O O . ALA A 1 187 ? -14.420 -17.742 -19.159 1.00 96.62 187 ALA A O 1
ATOM 1482 N N . MET A 1 188 ? -13.984 -17.244 -17.019 1.00 96.50 188 MET A N 1
ATOM 1483 C CA . MET A 1 188 ? -15.199 -17.885 -16.505 1.00 96.50 188 MET A CA 1
ATOM 1484 C C . MET A 1 188 ? -16.441 -17.019 -16.776 1.00 96.50 188 MET A C 1
ATOM 1486 O O . MET A 1 188 ? -16.334 -15.797 -16.798 1.00 96.50 188 MET A O 1
ATOM 1490 N N . PRO A 1 189 ? -17.633 -17.623 -16.948 1.00 96.88 189 PRO A N 1
ATOM 1491 C CA . PRO A 1 189 ? -18.877 -16.872 -17.152 1.00 96.88 189 PRO A CA 1
ATOM 1492 C C . PRO A 1 189 ? -19.403 -16.202 -15.873 1.00 96.88 189 PRO A C 1
ATOM 1494 O O . PRO A 1 189 ? -20.264 -15.328 -15.942 1.00 96.88 189 PRO A O 1
ATOM 1497 N N . THR A 1 190 ? -18.935 -16.646 -14.704 1.00 96.44 190 THR A N 1
ATOM 1498 C CA . THR A 1 190 ? -19.366 -16.172 -13.385 1.00 96.44 190 THR A CA 1
ATOM 1499 C C . THR A 1 190 ? -18.160 -16.018 -12.457 1.00 96.44 190 THR A C 1
ATOM 1501 O O . THR A 1 190 ? -17.166 -16.732 -12.633 1.00 96.44 190 THR A O 1
ATOM 1504 N N . PRO A 1 191 ? -18.231 -15.129 -11.446 1.00 95.12 191 PRO A N 1
ATOM 1505 C CA . PRO A 1 191 ? -17.149 -14.961 -10.481 1.00 95.12 191 PRO A CA 1
ATOM 1506 C C . PRO A 1 191 ? -16.862 -16.267 -9.718 1.00 95.12 191 PRO A C 1
ATOM 1508 O O . PRO A 1 191 ? -17.782 -17.051 -9.480 1.00 95.12 191 PRO A O 1
ATOM 1511 N N . PRO A 1 192 ? -15.609 -16.503 -9.287 1.00 95.44 192 PRO A N 1
ATOM 1512 C CA . PRO A 1 192 ? -15.267 -17.682 -8.500 1.00 95.44 192 PRO A CA 1
ATOM 1513 C C . PRO A 1 192 ? -15.862 -17.605 -7.093 1.00 95.44 192 PRO A C 1
ATOM 1515 O O . PRO A 1 192 ? -15.947 -16.525 -6.499 1.00 95.44 192 PRO A O 1
ATOM 1518 N N . GLU A 1 193 ? -16.175 -18.762 -6.513 1.00 93.75 193 GLU A N 1
ATOM 1519 C CA . GLU A 1 193 ? -16.582 -18.845 -5.113 1.00 93.75 193 GLU A CA 1
ATOM 1520 C C . GLU A 1 193 ? -15.376 -18.711 -4.183 1.00 93.75 193 GLU A C 1
ATOM 1522 O O . GLU A 1 193 ? -14.642 -19.659 -3.915 1.00 93.75 193 GLU A O 1
ATOM 1527 N N . VAL A 1 194 ? -15.164 -17.484 -3.713 1.00 93.94 194 VAL A N 1
ATOM 1528 C CA . VAL A 1 194 ? -14.222 -17.143 -2.645 1.00 93.94 194 VAL A CA 1
ATOM 1529 C C . VAL A 1 194 ? -15.045 -16.604 -1.467 1.00 93.94 194 VAL A C 1
ATOM 1531 O O . VAL A 1 194 ? -15.726 -15.586 -1.664 1.00 93.94 194 VAL A O 1
ATOM 1534 N N . PRO A 1 195 ? -15.041 -17.274 -0.294 1.00 91.75 195 PRO A N 1
ATOM 1535 C CA . PRO A 1 195 ? -15.662 -16.767 0.932 1.00 91.75 195 PRO A CA 1
ATOM 1536 C C . PRO A 1 195 ? -15.035 -15.444 1.368 1.00 91.75 195 PRO A C 1
ATOM 1538 O O . PRO A 1 195 ? -13.894 -15.165 1.013 1.00 91.75 195 PRO A O 1
ATOM 1541 N N . THR A 1 196 ? -15.744 -14.635 2.152 1.00 92.19 196 THR A N 1
ATOM 1542 C CA . THR A 1 196 ? -15.158 -13.436 2.765 1.00 92.19 196 THR A CA 1
ATOM 1543 C C . THR A 1 196 ? -14.144 -13.802 3.850 1.00 92.19 196 THR A C 1
ATOM 1545 O O . THR A 1 196 ? -14.138 -14.911 4.382 1.00 92.19 196 THR A O 1
ATOM 1548 N N . GLY A 1 197 ? -13.234 -12.880 4.167 1.00 90.50 197 GLY A N 1
ATOM 1549 C CA . GLY A 1 197 ? -12.227 -13.104 5.201 1.00 90.50 197 GLY A CA 1
ATOM 1550 C C . GLY A 1 197 ? -11.178 -11.994 5.271 1.00 90.50 197 GLY A C 1
ATOM 1551 O O . GLY A 1 197 ? -11.364 -10.929 4.682 1.00 90.50 197 GLY A O 1
ATOM 1552 N N . PRO A 1 198 ? -10.035 -12.233 5.943 1.00 90.88 198 PRO A N 1
ATOM 1553 C CA . PRO A 1 198 ? -8.997 -11.214 6.147 1.00 90.88 198 PRO A CA 1
ATOM 1554 C C . PRO A 1 198 ? -8.460 -10.584 4.853 1.00 90.88 198 PRO A C 1
ATOM 1556 O O . PRO A 1 198 ? -8.109 -9.406 4.826 1.00 90.88 198 PRO A O 1
ATOM 1559 N N . HIS A 1 199 ? -8.449 -11.339 3.752 1.00 93.38 199 HIS A N 1
ATOM 1560 C CA . HIS A 1 199 ? -8.044 -10.849 2.433 1.00 93.38 199 HIS A CA 1
ATOM 1561 C C . HIS A 1 199 ? -8.976 -9.758 1.875 1.00 93.38 199 HIS A C 1
ATOM 1563 O O . HIS A 1 199 ? -8.624 -9.096 0.904 1.00 93.38 199 HIS A O 1
ATOM 1569 N N . CYS A 1 200 ? -10.169 -9.550 2.445 1.00 94.88 200 CYS A N 1
ATOM 1570 C CA . CYS A 1 200 ? -11.044 -8.443 2.061 1.00 94.88 200 CYS A CA 1
ATOM 1571 C C . CYS A 1 200 ? -10.507 -7.078 2.529 1.00 94.88 200 CYS A C 1
ATOM 1573 O O . CYS A 1 200 ? -10.921 -6.068 1.969 1.00 94.88 200 CYS A O 1
ATOM 1575 N N . ILE A 1 201 ? -9.598 -7.045 3.516 1.00 92.94 201 ILE A N 1
ATOM 1576 C CA . ILE A 1 201 ? -9.021 -5.809 4.082 1.00 92.94 201 ILE A CA 1
ATOM 1577 C C . ILE A 1 201 ? -7.485 -5.749 4.060 1.00 92.94 201 ILE A C 1
ATOM 1579 O O . ILE A 1 201 ? -6.908 -4.696 4.313 1.00 92.94 201 ILE A O 1
ATOM 1583 N N . ASN A 1 202 ? -6.811 -6.862 3.766 1.00 90.94 202 ASN A N 1
ATOM 1584 C CA . ASN A 1 202 ? -5.352 -6.977 3.754 1.00 90.94 202 ASN A CA 1
ATOM 1585 C C . ASN A 1 202 ? -4.888 -7.516 2.385 1.00 90.94 202 ASN A C 1
ATOM 1587 O O . ASN A 1 202 ? -5.428 -8.534 1.942 1.00 90.94 202 ASN A O 1
ATOM 1591 N N . PRO A 1 203 ? -3.911 -6.886 1.700 1.00 89.12 203 PRO A N 1
ATOM 1592 C CA . PRO A 1 203 ? -3.105 -5.725 2.121 1.00 89.12 203 PRO A CA 1
ATOM 1593 C C . PRO A 1 203 ? -3.786 -4.364 2.025 1.00 89.12 203 PRO A C 1
ATOM 1595 O O . PRO A 1 203 ? -3.298 -3.411 2.627 1.00 89.12 203 PRO A O 1
ATOM 1598 N N . VAL A 1 204 ? -4.888 -4.275 1.288 1.00 8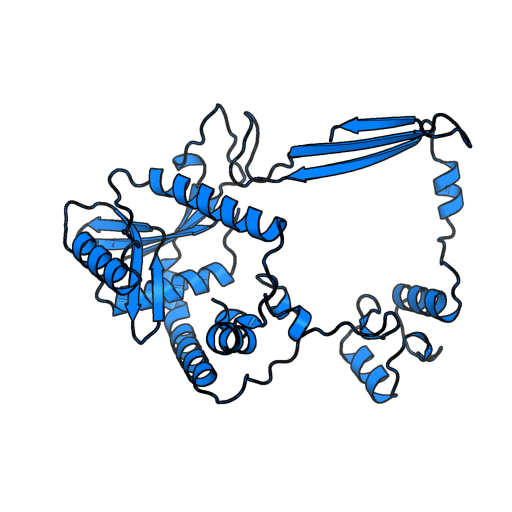9.38 204 VAL A N 1
ATOM 1599 C CA . VAL A 1 204 ? -5.710 -3.069 1.175 1.00 89.38 204 VAL A CA 1
ATOM 1600 C C . VAL A 1 204 ? -7.180 -3.447 1.282 1.00 89.38 204 VAL A C 1
ATOM 1602 O O . VAL A 1 204 ? -7.548 -4.587 0.981 1.00 89.38 204 VAL A O 1
ATOM 1605 N N . VAL A 1 205 ? -8.029 -2.500 1.672 1.00 92.38 205 VAL A N 1
ATOM 1606 C CA . VAL A 1 205 ? -9.481 -2.695 1.630 1.00 92.38 205 VAL A CA 1
ATOM 1607 C C . VAL A 1 205 ? -9.908 -2.947 0.186 1.00 92.38 205 VAL A C 1
ATOM 1609 O O . VAL A 1 205 ? -9.542 -2.213 -0.728 1.00 92.38 205 VAL A O 1
ATOM 1612 N N . CYS A 1 206 ? -10.617 -4.053 -0.029 1.00 94.25 206 CYS A N 1
ATOM 1613 C CA . CYS A 1 206 ? -11.176 -4.412 -1.322 1.00 94.25 206 CYS A CA 1
ATOM 1614 C C . CYS A 1 206 ? -12.272 -3.410 -1.691 1.00 94.25 206 CYS A C 1
ATOM 1616 O O . CYS A 1 206 ? -13.213 -3.217 -0.930 1.00 94.25 206 CYS A O 1
ATOM 1618 N N . GLU A 1 207 ? -12.218 -2.848 -2.890 1.00 94.12 207 GLU A N 1
ATOM 1619 C CA . GLU A 1 207 ? -13.232 -1.925 -3.405 1.00 94.12 207 GLU A CA 1
ATOM 1620 C C . GLU A 1 207 ? -14.627 -2.565 -3.538 1.00 94.12 207 GLU A C 1
ATOM 1622 O O . GLU A 1 207 ? -15.633 -1.871 -3.570 1.00 94.12 207 GLU A O 1
ATOM 1627 N N . PHE A 1 208 ? -14.715 -3.900 -3.528 1.00 95.19 208 PHE A N 1
ATOM 1628 C CA . PHE A 1 208 ? -15.979 -4.647 -3.487 1.00 95.19 208 PHE A CA 1
ATOM 1629 C C . PHE A 1 208 ? -16.343 -5.126 -2.072 1.00 95.19 208 PHE A C 1
ATOM 1631 O O . PHE A 1 208 ? -17.155 -6.045 -1.930 1.00 95.19 208 PHE A O 1
ATOM 1638 N N . PHE A 1 209 ? -15.721 -4.572 -1.020 1.00 94.12 209 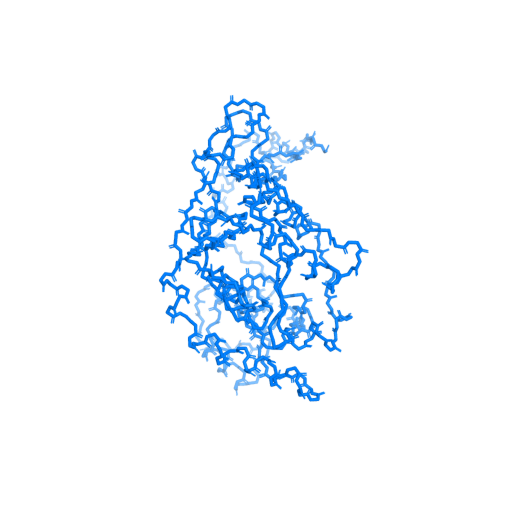PHE A N 1
ATOM 1639 C CA . PHE A 1 209 ? -15.883 -5.036 0.362 1.00 94.12 209 PHE A CA 1
ATOM 1640 C C . PHE A 1 209 ? -17.356 -5.132 0.749 1.00 94.12 209 PHE A C 1
ATOM 1642 O O . PHE A 1 209 ? -17.785 -6.216 1.128 1.00 94.12 209 PHE A O 1
ATOM 1649 N N . TYR A 1 210 ? -18.129 -4.058 0.580 1.00 91.19 210 TYR A N 1
ATOM 1650 C CA . TYR A 1 210 ? -19.542 -4.000 0.975 1.00 91.19 210 TYR A CA 1
ATOM 1651 C C . TYR A 1 210 ? -20.461 -4.876 0.117 1.00 91.19 210 TYR A C 1
ATOM 1653 O O . TYR A 1 210 ? -21.511 -5.311 0.582 1.00 91.19 210 TYR A O 1
ATOM 1661 N N . HIS A 1 211 ? -20.058 -5.187 -1.117 1.00 92.19 211 HIS A N 1
ATOM 1662 C CA . HIS A 1 211 ? -20.803 -6.110 -1.971 1.00 92.19 211 HIS A CA 1
ATOM 1663 C C . HIS A 1 211 ? -20.610 -7.568 -1.534 1.00 92.19 211 HIS A C 1
ATOM 1665 O O . HIS A 1 211 ? -21.539 -8.368 -1.597 1.00 92.19 211 HIS A O 1
ATOM 1671 N N . CYS A 1 212 ? -19.403 -7.928 -1.093 1.00 93.06 212 CYS A N 1
ATOM 1672 C CA . CYS A 1 212 ? -19.111 -9.272 -0.596 1.00 93.06 212 CYS A CA 1
ATOM 1673 C C . CYS A 1 212 ? -19.472 -9.446 0.891 1.00 93.06 212 CYS A C 1
ATOM 1675 O O . CYS A 1 212 ? -19.831 -10.544 1.299 1.00 93.06 212 CYS A O 1
ATOM 1677 N N . ASN A 1 213 ? -19.361 -8.383 1.693 1.00 90.94 213 ASN A N 1
ATOM 1678 C CA . ASN A 1 213 ? -19.592 -8.360 3.137 1.00 90.94 213 ASN A CA 1
ATOM 1679 C C . ASN A 1 213 ? -20.860 -7.561 3.439 1.00 90.94 213 ASN A C 1
ATOM 1681 O O . ASN A 1 213 ? -20.799 -6.416 3.890 1.00 90.94 213 ASN A O 1
ATOM 1685 N N . THR A 1 214 ? -22.016 -8.166 3.178 1.00 86.19 214 THR A N 1
ATOM 1686 C CA . THR A 1 214 ? -23.295 -7.577 3.575 1.00 86.19 214 THR A CA 1
ATOM 1687 C C . THR A 1 214 ? -23.349 -7.469 5.104 1.00 86.19 214 THR A C 1
ATOM 1689 O O . THR A 1 214 ? -23.074 -8.470 5.776 1.00 86.19 214 THR A O 1
ATOM 1692 N N . PRO A 1 215 ? -23.674 -6.288 5.668 1.00 84.44 215 PRO A N 1
ATOM 1693 C CA . PRO A 1 215 ? -23.819 -6.129 7.107 1.00 84.44 215 PRO A CA 1
ATOM 1694 C C . PRO A 1 215 ? -24.809 -7.147 7.664 1.00 84.44 215 PRO A C 1
ATOM 1696 O O . PRO A 1 215 ? -25.893 -7.342 7.109 1.00 84.44 215 PRO A O 1
ATOM 1699 N N . LYS A 1 216 ? -24.420 -7.801 8.755 1.00 88.19 216 LYS A N 1
ATOM 1700 C CA . LYS A 1 216 ? -25.303 -8.693 9.498 1.00 88.19 216 LYS A CA 1
ATOM 1701 C C . LYS A 1 216 ? -26.088 -7.866 10.532 1.00 88.19 216 LYS A C 1
ATOM 1703 O O . LYS A 1 216 ? -25.685 -6.737 10.819 1.00 88.19 216 LYS A O 1
ATOM 1708 N N . PRO A 1 217 ? -27.202 -8.379 11.082 1.00 92.25 217 PRO A N 1
ATOM 1709 C CA . PRO A 1 217 ? -27.885 -7.737 12.205 1.00 92.25 217 PRO A CA 1
ATOM 1710 C C . PRO A 1 217 ? -26.910 -7.399 13.345 1.00 92.25 217 PRO A C 1
ATOM 1712 O O . PRO A 1 217 ? -25.972 -8.157 13.579 1.00 92.25 217 PRO A O 1
ATOM 1715 N N . ASN A 1 218 ? -27.100 -6.270 14.041 1.00 91.50 218 ASN A N 1
ATOM 1716 C CA . ASN A 1 218 ? -26.167 -5.786 15.080 1.00 91.50 218 ASN A CA 1
ATOM 1717 C C . ASN A 1 218 ? -25.945 -6.787 16.226 1.00 91.50 218 ASN A C 1
ATOM 1719 O O . ASN A 1 218 ? -24.944 -6.713 16.931 1.00 91.50 218 ASN A O 1
ATOM 1723 N N . ASP A 1 219 ? -26.885 -7.704 16.407 1.00 93.88 219 ASP A N 1
ATOM 1724 C CA . ASP A 1 219 ? -26.882 -8.791 17.372 1.00 93.88 219 ASP A CA 1
ATOM 1725 C C . ASP A 1 219 ? -26.334 -10.104 16.811 1.00 93.88 219 ASP A C 1
ATOM 1727 O O . ASP A 1 219 ? -26.326 -11.096 17.522 1.00 93.88 219 ASP A O 1
ATOM 1731 N N . HIS A 1 220 ? -25.853 -10.156 15.572 1.00 95.06 220 HIS A N 1
ATOM 1732 C CA . HIS A 1 220 ? -25.335 -11.390 14.997 1.00 95.06 220 HIS A CA 1
ATOM 1733 C C . HIS A 1 220 ? -24.078 -11.887 15.744 1.00 95.06 220 HIS A C 1
ATOM 1735 O O . HIS A 1 220 ? -23.153 -11.114 16.006 1.00 95.06 220 HIS A O 1
ATOM 1741 N N . ILE A 1 221 ? -23.973 -13.200 15.991 1.00 94.38 221 ILE A N 1
ATOM 1742 C CA . ILE A 1 221 ? -22.875 -13.830 16.762 1.00 94.38 221 ILE A CA 1
ATOM 1743 C C . ILE A 1 221 ? -21.463 -13.503 16.253 1.00 94.38 221 ILE A C 1
ATOM 1745 O O . ILE A 1 221 ? -20.503 -13.451 17.012 1.00 94.38 221 ILE A O 1
ATOM 1749 N N . GLY A 1 222 ? -21.329 -13.229 14.958 1.00 90.31 222 GLY A N 1
ATOM 1750 C CA . GLY A 1 222 ? -20.086 -12.802 14.309 1.00 90.31 222 GLY A CA 1
ATOM 1751 C C . GLY A 1 222 ? -19.539 -11.449 14.775 1.00 90.31 222 GLY A C 1
ATOM 1752 O O . GLY A 1 222 ? -18.385 -11.147 14.480 1.00 90.31 222 GLY A O 1
ATOM 1753 N N . TYR A 1 223 ? -20.325 -10.657 15.508 1.00 91.06 223 TYR A N 1
ATOM 1754 C CA . TYR A 1 223 ? -19.857 -9.443 16.176 1.00 91.06 223 TYR A CA 1
ATOM 1755 C C . TYR A 1 223 ? -19.340 -9.695 17.598 1.00 91.06 223 TYR A C 1
ATOM 1757 O O . TYR A 1 223 ? -18.810 -8.771 18.218 1.00 91.06 223 TYR A O 1
ATOM 1765 N N . LEU A 1 224 ? -19.400 -10.936 18.107 1.00 93.38 224 LEU A N 1
ATOM 1766 C CA . LEU A 1 224 ? -18.742 -11.261 19.366 1.00 93.38 224 LEU A CA 1
ATOM 1767 C C . LEU A 1 224 ? -17.226 -11.093 19.250 1.00 93.38 224 LEU A C 1
ATOM 1769 O O . LEU A 1 224 ? -16.586 -11.635 18.340 1.00 93.38 224 LEU A O 1
ATOM 1773 N N . PRO A 1 225 ? -16.608 -10.380 20.202 1.00 91.62 225 PRO A N 1
ATOM 1774 C CA . PRO A 1 225 ? -15.195 -10.081 20.121 1.00 91.62 225 PRO A CA 1
ATOM 1775 C C . PRO A 1 225 ? -14.363 -11.360 20.191 1.00 91.62 225 PRO A C 1
ATOM 1777 O O . PRO A 1 225 ? -14.481 -12.154 21.126 1.00 91.62 225 PRO A O 1
ATOM 1780 N N . ARG A 1 226 ? -13.462 -11.523 19.215 1.00 90.19 226 ARG A N 1
ATOM 1781 C CA . ARG A 1 226 ? -12.496 -12.634 19.144 1.00 90.19 226 ARG A CA 1
ATOM 1782 C C . ARG A 1 226 ? -13.152 -14.023 19.210 1.00 90.19 226 ARG A C 1
ATOM 1784 O O . ARG A 1 226 ? -12.565 -14.949 19.763 1.00 90.19 226 ARG A O 1
ATOM 1791 N N . LEU A 1 227 ? -14.363 -14.177 18.674 1.00 91.25 227 LEU A N 1
ATOM 1792 C CA . LEU A 1 227 ? -14.992 -15.490 18.552 1.00 91.25 227 LEU A CA 1
ATOM 1793 C C . LEU A 1 227 ? -14.196 -16.354 17.558 1.00 91.25 227 LEU A C 1
ATOM 1795 O O . LEU A 1 227 ? -13.996 -15.970 16.405 1.00 91.25 227 LEU A O 1
ATOM 1799 N N . HIS A 1 228 ? -13.700 -17.504 18.012 1.00 90.00 228 HIS A N 1
ATOM 1800 C CA . HIS A 1 228 ? -12.952 -18.428 17.160 1.00 90.00 228 HIS A CA 1
ATOM 1801 C C . HIS A 1 228 ? -13.883 -19.182 16.203 1.00 90.00 228 HIS A C 1
ATOM 1803 O O . HIS A 1 228 ? -15.035 -19.449 16.537 1.00 90.00 228 HIS A O 1
ATOM 1809 N N . ALA A 1 229 ? -13.358 -19.588 15.041 1.00 89.06 229 ALA A N 1
ATOM 1810 C CA . ALA A 1 229 ? -14.125 -20.293 14.010 1.00 89.06 229 ALA A CA 1
ATOM 1811 C C . ALA A 1 229 ? -14.835 -21.549 14.541 1.00 89.06 229 ALA A C 1
ATOM 1813 O O . ALA A 1 229 ? -15.999 -21.760 14.235 1.00 89.06 229 ALA A O 1
ATOM 1814 N N . SER A 1 230 ? -14.186 -22.325 15.415 1.00 92.94 230 SER A N 1
ATOM 1815 C CA . SER A 1 230 ? -14.796 -23.517 16.016 1.00 92.94 230 SER A CA 1
ATOM 1816 C C . SER A 1 230 ? -16.005 -23.199 16.898 1.00 92.94 230 SER A C 1
ATOM 1818 O O . SER A 1 230 ? -16.962 -23.960 16.912 1.00 92.94 230 SER A O 1
ATOM 1820 N N . ALA A 1 231 ? -15.973 -22.087 17.637 1.00 93.25 231 ALA A N 1
ATOM 1821 C CA . ALA A 1 231 ? -17.101 -21.655 18.461 1.00 93.25 231 ALA A CA 1
ATOM 1822 C C . ALA A 1 231 ? -18.240 -21.101 17.591 1.00 93.25 231 ALA A C 1
ATOM 1824 O O . ALA A 1 231 ? -19.405 -21.365 17.866 1.00 93.25 231 ALA A O 1
ATOM 1825 N N . MET A 1 232 ? -17.901 -20.386 16.514 1.00 92.12 232 MET A N 1
ATOM 1826 C CA . MET A 1 232 ? -18.870 -19.918 15.521 1.00 92.12 232 MET A CA 1
ATOM 1827 C C . MET A 1 232 ? -19.585 -21.092 14.839 1.00 92.12 232 MET A C 1
ATOM 1829 O O . MET A 1 232 ? -20.807 -21.122 14.839 1.00 92.12 232 MET A O 1
ATOM 1833 N N . GLU A 1 233 ? -18.844 -22.098 14.364 1.00 93.31 233 GLU A N 1
ATOM 1834 C CA . GLU A 1 233 ? -19.413 -23.313 13.760 1.00 93.31 233 GLU A CA 1
ATOM 1835 C C . GLU A 1 233 ? -20.312 -24.086 14.736 1.00 93.31 233 GLU A C 1
ATOM 1837 O O . GLU A 1 233 ? -21.330 -24.640 14.329 1.00 93.31 233 GLU A O 1
ATOM 1842 N N . GLN A 1 234 ? -19.964 -24.126 16.027 1.00 95.75 234 GLN A N 1
ATOM 1843 C CA . GLN A 1 234 ? -20.809 -24.756 17.045 1.00 95.75 234 GLN A CA 1
ATOM 1844 C C . GLN A 1 234 ? -22.131 -24.006 17.231 1.00 95.75 234 GLN A C 1
ATOM 1846 O O . GLN A 1 234 ? -23.181 -24.643 17.210 1.00 95.75 234 GLN A O 1
ATOM 1851 N N . LEU A 1 235 ? -22.094 -22.677 17.370 1.00 95.69 235 LEU A N 1
ATOM 1852 C CA . LEU A 1 235 ? -23.301 -21.852 17.499 1.00 95.69 235 LEU A CA 1
ATOM 1853 C C . LEU A 1 235 ? -24.183 -21.947 16.246 1.00 95.69 235 LEU A C 1
ATOM 1855 O O . LEU A 1 235 ? -25.380 -22.202 16.359 1.00 95.69 235 LEU A O 1
ATOM 1859 N N . GLU A 1 236 ? -23.590 -21.855 15.054 1.00 93.81 236 GLU A N 1
ATOM 1860 C CA . GLU A 1 236 ? -24.302 -22.042 13.783 1.00 93.81 236 GLU A CA 1
ATOM 1861 C C . GLU A 1 236 ? -24.903 -23.455 13.680 1.00 93.81 236 GLU A C 1
ATOM 1863 O O . GLU A 1 236 ? -26.055 -23.616 13.278 1.00 93.81 236 GLU A O 1
ATOM 1868 N N . GLY A 1 237 ? -24.173 -24.486 14.120 1.00 95.00 237 GLY A N 1
ATOM 1869 C CA . GLY A 1 237 ? -24.659 -25.867 14.191 1.00 95.00 237 GLY A CA 1
ATOM 1870 C C . GLY A 1 237 ? -25.815 -26.074 15.178 1.00 95.00 237 GLY A C 1
ATOM 1871 O O . GLY A 1 237 ? -26.606 -27.004 15.008 1.00 95.00 237 GLY A O 1
ATOM 1872 N N . MET A 1 238 ? -25.946 -25.198 16.177 1.00 95.38 238 MET A N 1
ATOM 1873 C CA . MET A 1 238 ? -27.085 -25.130 17.100 1.00 95.38 238 MET A CA 1
ATOM 1874 C C . MET A 1 238 ? -28.243 -24.276 16.555 1.00 95.38 238 MET A C 1
ATOM 1876 O O . MET A 1 238 ? -29.298 -24.219 17.184 1.00 95.38 238 MET A O 1
ATOM 1880 N N . GLY A 1 239 ? -28.074 -23.630 15.395 1.00 95.81 239 GLY A N 1
ATOM 1881 C CA . GLY A 1 239 ? -29.044 -22.697 14.818 1.00 95.81 239 GLY A CA 1
ATOM 1882 C C . GLY A 1 239 ? -29.059 -21.320 15.488 1.00 95.81 239 GLY A C 1
ATOM 1883 O O . GLY A 1 239 ? -30.036 -20.590 15.349 1.00 95.81 239 GLY A O 1
ATOM 1884 N N . VAL A 1 240 ? -28.005 -20.972 16.232 1.00 96.25 240 VAL A N 1
ATOM 1885 C CA . VAL A 1 240 ? -27.868 -19.692 16.933 1.00 96.25 240 VAL A CA 1
ATOM 1886 C C . VAL A 1 240 ? -27.179 -18.690 16.010 1.00 96.25 240 VAL A C 1
ATOM 1888 O O . VAL A 1 240 ? -25.980 -18.787 15.763 1.00 96.25 240 VAL A O 1
ATOM 1891 N N . GLU A 1 241 ? -27.934 -17.710 15.515 1.00 94.62 241 GLU A N 1
ATOM 1892 C CA . GLU A 1 241 ? -27.402 -16.613 14.688 1.00 94.62 241 GLU A CA 1
ATOM 1893 C C . GLU A 1 241 ? -27.310 -15.285 15.453 1.00 94.62 241 GLU A C 1
ATOM 1895 O O . GLU A 1 241 ? -26.475 -14.443 15.111 1.00 94.62 241 GLU A O 1
ATOM 1900 N N . SER A 1 242 ? -28.115 -15.111 16.508 1.00 96.50 242 SER A N 1
ATOM 1901 C CA . SER A 1 242 ? -28.136 -13.927 17.373 1.00 96.50 242 SER A CA 1
ATOM 1902 C C . SER A 1 242 ? -27.444 -14.180 18.715 1.00 96.50 242 SER A C 1
ATOM 1904 O O . SER A 1 242 ? -27.562 -15.247 19.312 1.00 96.50 242 SER A O 1
ATOM 1906 N N . ILE A 1 243 ? -26.768 -13.155 19.233 1.00 96.38 243 ILE A N 1
ATOM 1907 C CA . ILE A 1 243 ? -26.196 -13.085 20.581 1.00 96.38 243 ILE A CA 1
ATOM 1908 C C . ILE A 1 243 ? -27.290 -13.267 21.642 1.00 96.38 243 ILE A C 1
ATOM 1910 O O . ILE A 1 243 ? -27.026 -13.828 22.706 1.00 96.38 243 ILE A O 1
ATOM 1914 N N . HIS A 1 244 ? -28.529 -12.856 21.349 1.00 95.31 244 HIS A N 1
ATOM 1915 C CA . HIS A 1 244 ? -29.662 -13.059 22.252 1.00 95.31 244 HIS A CA 1
ATOM 1916 C C . HIS A 1 244 ? -29.986 -14.536 22.487 1.00 95.31 244 HIS A C 1
ATOM 1918 O O . HIS A 1 244 ? -30.443 -14.884 23.571 1.00 95.31 244 HIS A O 1
ATOM 1924 N N . ASP A 1 245 ? -29.694 -15.389 21.507 1.00 95.94 245 ASP A N 1
ATOM 1925 C CA . ASP A 1 245 ? -30.041 -16.809 21.526 1.00 95.94 245 ASP A CA 1
ATOM 1926 C C . ASP A 1 245 ? -28.884 -17.697 22.017 1.00 95.94 245 ASP A C 1
ATOM 1928 O O . ASP A 1 245 ? -29.008 -18.922 22.037 1.00 95.94 245 ASP A O 1
ATOM 1932 N N . ILE A 1 246 ? -27.748 -17.107 22.417 1.00 96.00 246 ILE A N 1
ATOM 1933 C CA . ILE A 1 246 ? -26.611 -17.860 22.958 1.00 96.00 246 ILE A CA 1
ATOM 1934 C C . ILE A 1 246 ? -26.983 -18.451 24.324 1.00 96.00 246 ILE A C 1
ATOM 1936 O O . ILE A 1 246 ? -27.285 -17.687 25.245 1.00 96.00 246 ILE A O 1
ATOM 1940 N N . PRO A 1 247 ? -26.883 -19.783 24.501 1.00 94.38 247 PRO A N 1
ATOM 1941 C CA . PRO A 1 247 ? -27.165 -20.423 25.780 1.00 94.38 247 PRO A CA 1
ATOM 1942 C C . PRO A 1 247 ? -26.224 -19.976 26.906 1.00 94.38 247 PRO A C 1
ATOM 1944 O O . PRO A 1 247 ? -25.026 -19.736 26.704 1.00 94.38 247 PRO A O 1
ATOM 1947 N N . ASP A 1 248 ? -26.759 -19.929 28.125 1.00 91.50 248 ASP A N 1
ATOM 1948 C CA . ASP A 1 248 ? -25.999 -19.582 29.333 1.00 91.50 248 ASP A CA 1
ATOM 1949 C C . ASP A 1 248 ? -24.837 -20.553 29.594 1.00 91.50 248 ASP A C 1
ATOM 1951 O O . ASP A 1 248 ? -23.791 -20.152 30.104 1.00 91.50 248 ASP A O 1
ATOM 1955 N N . ASP A 1 249 ? -25.005 -21.823 29.219 1.00 93.50 249 ASP A N 1
ATOM 1956 C CA . ASP A 1 249 ? -24.022 -22.893 29.394 1.00 93.50 249 ASP A CA 1
ATOM 1957 C C . ASP A 1 249 ? -23.007 -23.002 28.245 1.00 93.50 249 ASP A C 1
ATOM 1959 O O . ASP A 1 249 ? -22.056 -23.781 28.345 1.00 93.50 249 ASP A O 1
ATOM 1963 N N . PHE A 1 250 ? -23.151 -22.206 27.178 1.00 95.50 250 PHE A N 1
ATOM 1964 C CA . PHE A 1 250 ? -22.156 -22.146 26.110 1.00 95.50 250 PHE A CA 1
ATOM 1965 C C . PHE A 1 250 ? -20.840 -21.553 26.637 1.00 95.50 250 PHE A C 1
ATOM 1967 O O . PHE A 1 250 ? -20.820 -20.511 27.294 1.00 95.50 250 PHE A O 1
ATOM 1974 N N . GLU A 1 251 ? -19.702 -22.187 26.366 1.00 94.75 251 GLU A N 1
ATOM 1975 C CA . GLU A 1 251 ? -18.427 -21.714 26.906 1.00 94.75 251 GLU A CA 1
ATOM 1976 C C . GLU A 1 251 ? -17.960 -20.443 26.173 1.00 94.75 251 GLU A C 1
ATOM 1978 O O . GLU A 1 251 ? -17.646 -20.460 24.984 1.00 94.75 251 GLU A O 1
ATOM 1983 N N . LEU A 1 252 ? -17.896 -19.326 26.901 1.00 94.75 252 LEU A N 1
ATOM 1984 C CA . LEU A 1 252 ? -17.386 -18.044 26.418 1.00 94.75 252 LEU A CA 1
ATOM 1985 C C . LEU A 1 252 ? -16.281 -17.540 27.339 1.00 94.75 252 LEU A C 1
ATOM 1987 O O . LEU A 1 252 ? -16.314 -17.753 28.551 1.00 94.75 252 LEU A O 1
ATOM 1991 N N . SER A 1 253 ? -15.330 -16.791 26.778 1.00 94.81 253 SER A N 1
ATOM 1992 C CA . SER A 1 253 ? -14.404 -16.017 27.606 1.00 94.81 253 SER A CA 1
ATOM 1993 C C . SER A 1 253 ? -15.162 -14.986 28.444 1.00 94.81 253 SER A C 1
ATOM 1995 O O . SER A 1 253 ? -16.233 -14.516 28.058 1.00 94.81 253 SER A O 1
ATOM 1997 N N . GLU A 1 254 ? -14.569 -14.559 29.556 1.00 93.31 254 GLU A N 1
ATOM 1998 C CA . GLU A 1 254 ? -15.170 -13.548 30.432 1.00 93.31 254 GLU A CA 1
ATOM 1999 C C . GLU A 1 254 ? -15.558 -12.270 29.666 1.00 93.31 254 GLU A C 1
ATOM 2001 O O . GLU A 1 254 ? -16.629 -11.708 29.877 1.00 93.31 254 GLU A O 1
ATOM 2006 N N . PHE A 1 255 ? -14.723 -11.835 28.716 1.00 92.94 255 PHE A N 1
ATOM 2007 C CA . PHE A 1 255 ? -15.010 -10.661 27.894 1.00 92.94 255 PHE A CA 1
ATOM 2008 C C . PHE A 1 255 ? -16.207 -10.873 26.957 1.00 92.94 255 PHE A C 1
ATOM 2010 O O . PHE A 1 255 ? -17.057 -9.996 26.842 1.00 92.94 255 PHE A O 1
ATOM 2017 N N . GLN A 1 256 ? -16.301 -12.039 26.316 1.00 95.31 256 GLN A N 1
ATOM 2018 C CA . GLN A 1 256 ? -17.435 -12.381 25.453 1.00 95.31 256 GLN A CA 1
ATOM 2019 C C . GLN A 1 256 ? -18.729 -12.521 26.253 1.00 95.31 256 GLN A C 1
ATOM 2021 O O . GLN A 1 256 ? -19.765 -12.039 25.800 1.00 95.31 256 GLN A O 1
ATOM 2026 N N . ARG A 1 257 ? -18.664 -13.117 27.451 1.00 95.00 257 ARG A N 1
ATOM 2027 C CA . ARG A 1 257 ? -19.817 -13.246 28.346 1.00 95.00 257 ARG A CA 1
ATOM 2028 C C . ARG A 1 257 ? -20.346 -11.877 28.763 1.00 95.00 257 ARG A C 1
ATOM 2030 O O . ARG A 1 257 ? -21.528 -11.628 28.595 1.00 95.00 257 ARG A O 1
ATOM 2037 N N . ARG A 1 258 ? -19.469 -10.940 29.150 1.00 93.69 258 ARG A N 1
ATOM 2038 C CA . ARG A 1 258 ? -19.865 -9.545 29.442 1.00 93.69 258 ARG A CA 1
ATOM 2039 C C . ARG A 1 258 ? -20.592 -8.878 28.270 1.00 93.69 258 ARG A C 1
ATOM 2041 O O . ARG A 1 258 ? -21.562 -8.163 28.494 1.00 93.69 258 ARG A O 1
ATOM 2048 N N . VAL A 1 259 ? -20.123 -9.088 27.036 1.00 93.81 259 VAL A N 1
ATOM 2049 C CA . VAL A 1 259 ? -20.788 -8.552 25.834 1.00 93.81 259 VAL A CA 1
ATOM 2050 C C . VAL A 1 259 ? -22.153 -9.210 25.623 1.00 93.81 259 VAL A C 1
ATOM 2052 O O . VAL A 1 259 ? -23.121 -8.494 25.384 1.00 93.81 259 VAL A O 1
ATOM 2055 N N . CYS A 1 260 ? -22.252 -10.536 25.767 1.00 94.94 260 CYS A N 1
ATOM 2056 C CA . CYS A 1 260 ? -23.528 -11.252 25.673 1.00 94.94 260 CYS A CA 1
ATOM 2057 C C . CYS A 1 260 ? -24.527 -10.747 26.712 1.00 94.94 260 CYS A C 1
ATOM 2059 O O . CYS A 1 260 ? -25.617 -10.331 26.338 1.00 94.94 260 CYS A O 1
ATOM 2061 N N . ASP A 1 261 ? -24.130 -10.698 27.984 1.00 94.00 261 ASP A N 1
ATOM 2062 C CA . ASP A 1 261 ? -24.993 -10.282 29.089 1.00 94.00 261 ASP A CA 1
ATOM 2063 C C . ASP A 1 261 ? -25.494 -8.847 28.882 1.00 94.00 261 ASP A C 1
ATOM 2065 O O . ASP A 1 261 ? -26.679 -8.562 29.059 1.00 94.00 261 ASP A O 1
ATOM 2069 N N . ALA A 1 262 ? -24.614 -7.932 28.460 1.00 94.50 262 ALA A N 1
ATOM 2070 C CA . ALA A 1 262 ? -24.989 -6.547 28.193 1.00 94.50 262 ALA A CA 1
ATOM 2071 C C . ALA A 1 262 ? -26.013 -6.432 27.053 1.00 94.50 262 ALA A C 1
ATOM 2073 O O . ALA A 1 262 ? -26.956 -5.646 27.150 1.00 94.50 262 ALA A O 1
ATOM 2074 N N . MET A 1 263 ? -25.870 -7.235 25.995 1.00 93.50 263 MET A N 1
ATOM 2075 C CA . MET A 1 263 ? -26.825 -7.258 24.883 1.00 93.50 263 MET A CA 1
ATOM 2076 C C . MET A 1 263 ? -28.144 -7.929 25.273 1.00 93.50 263 MET A C 1
ATOM 2078 O O . MET A 1 263 ? -29.207 -7.373 25.017 1.00 93.50 263 MET A O 1
ATOM 2082 N N . GLN A 1 264 ? -28.089 -9.077 25.948 1.00 93.75 264 GLN A N 1
ATOM 2083 C CA . GLN A 1 264 ? -29.260 -9.842 26.382 1.00 93.75 264 GLN A CA 1
ATOM 2084 C C . GLN A 1 264 ? -30.112 -9.085 27.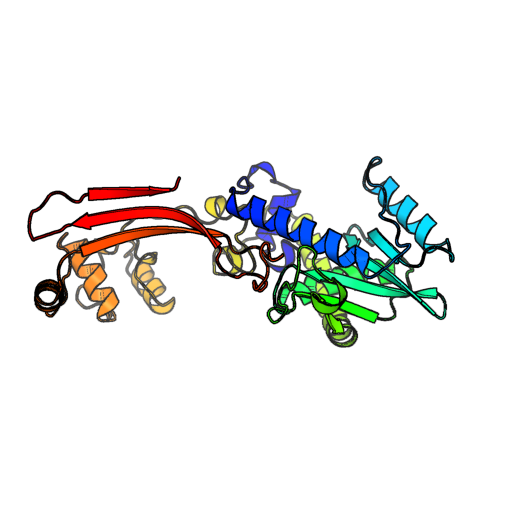407 1.00 93.75 264 GLN A C 1
ATOM 2086 O O . GLN A 1 264 ? -31.340 -9.137 27.349 1.00 93.75 264 GLN A O 1
ATOM 2091 N N . THR A 1 265 ? -29.480 -8.353 28.327 1.00 94.19 265 THR A N 1
ATOM 2092 C CA . THR A 1 265 ? -30.178 -7.601 29.386 1.00 94.19 265 THR A CA 1
ATOM 2093 C C . THR A 1 265 ? -30.475 -6.147 29.018 1.00 94.19 265 THR A C 1
ATOM 2095 O O . THR A 1 265 ? -31.302 -5.505 29.671 1.00 94.19 265 THR A O 1
ATOM 2098 N N . GLY A 1 266 ? -29.778 -5.596 28.019 1.00 93.56 266 GLY A N 1
ATOM 2099 C CA . GLY A 1 266 ? -29.786 -4.166 27.705 1.00 93.56 266 GLY A CA 1
ATOM 2100 C C . GLY A 1 266 ? -29.120 -3.287 28.773 1.00 93.56 266 GLY A C 1
ATOM 2101 O O . GLY A 1 266 ? -29.295 -2.069 28.749 1.00 93.56 266 GLY A O 1
ATOM 2102 N N . GLN A 1 267 ? -28.396 -3.876 29.733 1.00 93.94 267 GLN A N 1
ATOM 2103 C CA . GLN A 1 267 ? -27.704 -3.153 30.801 1.00 93.94 267 GLN A CA 1
ATOM 2104 C C . GLN A 1 267 ? -26.221 -2.985 30.468 1.00 93.94 267 GLN A C 1
ATOM 2106 O O . GLN A 1 267 ? -25.518 -3.951 30.182 1.00 93.94 267 GLN A O 1
ATOM 2111 N N . SER A 1 268 ? -25.716 -1.754 30.561 1.00 92.75 268 SER A N 1
ATOM 2112 C CA . SER A 1 268 ? -24.286 -1.487 30.400 1.00 92.75 268 SER A CA 1
ATOM 2113 C C . SER A 1 268 ? -23.471 -2.152 31.508 1.00 92.75 268 SER A C 1
ATOM 2115 O O . SER A 1 268 ? -23.802 -2.053 32.691 1.00 92.75 268 SER A O 1
ATOM 2117 N N . TRP A 1 269 ? -22.358 -2.776 31.132 1.00 92.19 269 TRP A N 1
ATOM 2118 C CA . TRP A 1 269 ? -21.384 -3.289 32.087 1.00 92.19 269 TRP A CA 1
ATOM 2119 C C . TRP A 1 269 ? -20.431 -2.175 32.540 1.00 92.19 269 TRP A C 1
ATOM 2121 O O . TRP A 1 269 ? -19.861 -1.461 31.713 1.00 92.19 269 TRP A O 1
ATOM 2131 N N . PHE A 1 270 ? -20.213 -2.063 33.851 1.00 90.38 270 PHE A N 1
ATOM 2132 C CA . PHE A 1 270 ? -19.245 -1.143 34.450 1.00 90.38 270 PHE A CA 1
ATOM 2133 C C . PHE A 1 270 ? -18.270 -1.927 35.333 1.00 90.38 270 PHE A C 1
ATOM 2135 O O . PHE A 1 270 ? -18.686 -2.749 36.149 1.00 90.38 270 PHE A O 1
ATOM 2142 N N . GLY A 1 271 ? -16.969 -1.667 35.186 1.00 90.19 271 GLY A N 1
ATOM 2143 C CA . GLY A 1 271 ? -15.952 -2.252 36.062 1.00 90.19 271 GLY A CA 1
ATOM 2144 C C . GLY A 1 271 ? -16.090 -1.746 37.500 1.00 90.19 271 GLY A C 1
ATOM 2145 O O . GLY A 1 271 ? -16.460 -0.592 37.716 1.00 90.19 271 GLY A O 1
ATOM 2146 N N . ALA A 1 272 ? -15.763 -2.591 38.482 1.00 90.62 272 ALA A N 1
ATOM 2147 C CA . ALA A 1 272 ? -15.898 -2.259 39.905 1.00 90.62 272 ALA A CA 1
ATOM 2148 C C . ALA A 1 272 ? -15.110 -0.996 40.309 1.00 90.62 272 ALA A C 1
ATOM 2150 O O . ALA A 1 272 ? -15.577 -0.213 41.135 1.00 90.62 272 ALA A O 1
ATOM 2151 N N . ASP A 1 273 ? -13.960 -0.769 39.671 1.00 93.12 273 ASP A N 1
ATOM 2152 C CA . ASP A 1 273 ? -13.057 0.341 39.986 1.00 93.12 273 ASP A CA 1
ATOM 2153 C C . ASP A 1 273 ? -13.435 1.657 39.287 1.00 93.12 273 ASP A C 1
ATOM 2155 O O . ASP A 1 273 ? -12.926 2.713 39.657 1.00 93.12 273 ASP A O 1
ATOM 2159 N N . LEU A 1 274 ? -14.368 1.639 38.321 1.00 92.31 274 LEU A N 1
ATOM 2160 C CA . LEU A 1 274 ? -14.705 2.808 37.494 1.00 92.31 274 LEU A CA 1
ATOM 2161 C C . LEU A 1 274 ? -15.098 4.030 38.334 1.00 92.31 274 LEU A C 1
ATOM 2163 O O . LEU A 1 274 ? -14.740 5.162 38.016 1.00 92.31 274 LEU A O 1
ATOM 2167 N N . LYS A 1 275 ? -15.834 3.799 39.424 1.00 90.25 275 LYS A N 1
ATOM 2168 C CA . LYS A 1 275 ? -16.234 4.867 40.340 1.00 90.25 275 LYS A CA 1
ATOM 2169 C C . LYS A 1 275 ? -15.022 5.508 41.025 1.00 90.25 275 LYS A C 1
ATOM 2171 O O . LYS A 1 275 ? -14.954 6.731 41.092 1.00 90.25 275 LYS A O 1
ATOM 2176 N N . GLY A 1 276 ? -14.077 4.696 41.500 1.00 92.69 276 GLY A N 1
ATOM 2177 C CA . GLY A 1 276 ? -12.853 5.183 42.140 1.00 92.69 276 GLY A CA 1
ATOM 2178 C C . GLY A 1 276 ? -11.957 5.946 41.163 1.00 92.69 276 GLY A C 1
ATOM 2179 O O . GLY A 1 276 ? -11.418 6.992 41.517 1.00 92.69 276 GLY A O 1
ATOM 2180 N N . GLU A 1 277 ? -11.872 5.484 39.913 1.00 92.69 277 GLU A N 1
ATOM 2181 C CA . GLU A 1 277 ? -11.161 6.195 38.844 1.00 92.69 277 GLU A CA 1
ATOM 2182 C C . GLU A 1 277 ? -11.755 7.593 38.612 1.00 92.69 277 GLU A C 1
ATOM 2184 O O . GLU A 1 277 ? -11.012 8.576 38.590 1.00 92.69 277 GLU A O 1
ATOM 2189 N N . PHE A 1 278 ? -13.087 7.723 38.543 1.00 89.56 278 PHE A N 1
ATOM 2190 C CA . PHE A 1 278 ? -13.743 9.031 38.416 1.00 89.56 278 PHE A CA 1
ATOM 2191 C C . PHE A 1 278 ? -13.527 9.939 39.632 1.00 89.56 278 PHE A C 1
ATOM 2193 O O . PHE A 1 278 ? -13.330 11.141 39.463 1.00 89.56 278 PHE A O 1
ATOM 2200 N N . GLU A 1 279 ? -13.528 9.386 40.846 1.00 91.19 279 GLU A N 1
ATOM 2201 C CA . GLU A 1 279 ? -13.247 10.140 42.077 1.00 91.19 279 GLU A CA 1
ATOM 2202 C C . GLU A 1 279 ? -11.791 10.642 42.146 1.00 91.19 279 GLU A C 1
ATOM 2204 O O . GLU A 1 279 ? -11.508 11.617 42.844 1.00 91.19 279 GLU A O 1
ATOM 2209 N N . SER A 1 280 ? -10.867 10.016 41.407 1.00 93.50 280 SER A N 1
ATOM 2210 C CA . SER A 1 280 ? -9.455 10.417 41.347 1.00 93.50 280 SER A CA 1
ATOM 2211 C C . SER A 1 280 ? -9.174 11.594 40.400 1.00 93.50 280 SER A C 1
ATOM 2213 O O . SER A 1 280 ? -8.098 12.205 40.473 1.00 93.50 280 SER A O 1
ATOM 2215 N N . LEU A 1 281 ? -10.124 11.924 39.517 1.00 93.25 281 LEU A N 1
ATOM 2216 C CA . LEU A 1 281 ? -9.955 12.963 38.508 1.00 93.25 281 LEU A CA 1
ATOM 2217 C C . LEU A 1 281 ? -9.825 14.351 39.145 1.00 93.25 281 LEU A C 1
ATOM 2219 O O . LEU A 1 281 ? -10.569 14.732 40.050 1.00 93.25 281 LEU A O 1
ATOM 2223 N N . LYS A 1 282 ? -8.874 15.138 38.637 1.00 94.88 282 LYS A N 1
ATOM 2224 C CA . LYS A 1 282 ? -8.592 16.492 39.124 1.00 94.88 282 LYS A CA 1
ATOM 2225 C C . LYS A 1 282 ? -9.021 17.516 38.096 1.00 94.88 282 LYS A C 1
ATOM 2227 O O . LYS A 1 282 ? -8.640 17.432 36.935 1.00 94.88 282 LYS A O 1
ATOM 2232 N N . TYR A 1 283 ? -9.774 18.497 38.565 1.00 94.81 283 TYR A N 1
ATOM 2233 C CA . TYR A 1 283 ? -10.227 19.604 37.745 1.00 94.81 283 TYR A CA 1
ATOM 2234 C C . TYR A 1 283 ? -9.106 20.640 37.512 1.00 94.81 283 TYR A C 1
ATOM 2236 O O . TYR A 1 283 ? -8.259 20.816 38.396 1.00 94.81 283 TYR A O 1
ATOM 2244 N N . PRO A 1 284 ? -9.095 21.332 36.354 1.00 95.88 284 PRO A N 1
ATOM 2245 C CA . PRO A 1 284 ? -10.085 21.247 35.273 1.00 95.88 284 PRO A CA 1
ATOM 2246 C C . PRO A 1 284 ? -9.984 19.949 34.450 1.00 95.88 284 PRO A C 1
ATOM 2248 O O . PRO A 1 284 ? -8.887 19.468 34.179 1.00 95.88 284 PRO A O 1
ATOM 2251 N N . LEU A 1 285 ? -11.130 19.401 34.028 1.00 95.75 285 LEU A N 1
ATOM 2252 C CA . LEU A 1 285 ? -11.179 18.277 33.086 1.00 95.75 285 LEU A CA 1
ATOM 2253 C C . LEU A 1 285 ? -11.147 18.804 31.653 1.00 95.75 285 LEU A C 1
ATOM 2255 O O . LEU A 1 285 ? -11.949 19.669 31.296 1.00 95.75 285 LEU A O 1
ATOM 2259 N N . CYS A 1 286 ? -10.240 18.264 30.840 1.00 96.06 286 CYS A N 1
ATOM 2260 C CA . CYS A 1 286 ? -10.079 18.624 29.435 1.00 96.06 286 CYS A CA 1
ATOM 2261 C C . CYS A 1 286 ? -10.502 17.451 28.547 1.00 96.06 286 CYS A C 1
ATOM 2263 O O . CYS A 1 286 ? -9.845 16.411 28.534 1.00 96.06 286 CYS A O 1
ATOM 2265 N N . PHE A 1 287 ? -11.575 17.637 27.785 1.00 94.94 287 PHE A N 1
ATOM 2266 C CA . PHE A 1 287 ? -12.041 16.687 26.778 1.00 94.94 287 PHE A CA 1
ATOM 2267 C C . PHE A 1 287 ? -11.501 17.150 25.429 1.00 94.94 287 PHE A C 1
ATOM 2269 O O . PHE A 1 287 ? -12.078 18.044 24.808 1.00 94.94 287 PHE A O 1
ATOM 2276 N N . MET A 1 288 ? -10.335 16.625 25.055 1.00 95.12 288 MET A N 1
ATOM 2277 C CA . MET A 1 288 ? -9.615 17.024 23.851 1.00 95.12 288 MET A CA 1
ATOM 2278 C C . MET A 1 288 ? -9.859 16.024 22.728 1.00 95.12 288 MET A C 1
ATOM 2280 O O . MET A 1 288 ? -9.705 14.821 22.931 1.00 95.12 288 MET A O 1
ATOM 2284 N N . ASP A 1 289 ? -10.174 16.555 21.557 1.00 95.19 289 ASP A N 1
ATOM 2285 C CA . ASP A 1 289 ? -10.230 15.825 20.300 1.00 95.19 289 ASP A CA 1
ATOM 2286 C C . ASP A 1 289 ? -9.399 16.575 19.256 1.00 95.19 289 ASP A C 1
ATOM 2288 O O . ASP A 1 289 ? -9.334 17.810 19.275 1.00 95.19 289 ASP A O 1
ATOM 2292 N N . PHE A 1 290 ? -8.703 15.854 18.388 1.00 95.06 290 PHE A N 1
ATOM 2293 C CA . PHE A 1 290 ? -7.843 16.464 17.380 1.00 95.06 290 PHE A CA 1
ATOM 2294 C C . PHE A 1 290 ? -7.630 15.542 16.191 1.00 95.06 290 PHE A C 1
ATOM 2296 O O . PHE A 1 290 ? -7.422 14.339 16.336 1.00 95.06 290 PHE A O 1
ATOM 2303 N N . GLU A 1 291 ? -7.581 16.151 15.013 1.00 94.00 291 GLU A N 1
ATOM 2304 C CA . GLU A 1 291 ? -7.300 15.456 13.770 1.00 94.00 291 GLU A CA 1
ATOM 2305 C C . GLU A 1 291 ? -5.830 15.607 13.404 1.00 94.00 291 GLU A C 1
ATOM 2307 O O . GLU A 1 291 ? -5.212 16.667 13.577 1.00 94.00 291 GLU A O 1
ATOM 2312 N N . THR A 1 292 ? -5.256 14.525 12.880 1.00 93.44 292 THR A N 1
ATOM 2313 C CA . THR A 1 292 ? -3.864 14.510 12.429 1.00 93.44 292 THR A CA 1
ATOM 2314 C C . THR A 1 292 ? -3.745 13.995 11.010 1.00 93.44 292 THR A C 1
ATOM 2316 O O . THR A 1 292 ? -4.460 13.084 10.604 1.00 93.44 292 THR A O 1
ATOM 2319 N N . ILE A 1 293 ? -2.774 14.535 10.282 1.00 92.88 293 ILE A N 1
ATOM 2320 C CA . ILE A 1 293 ? -2.242 13.918 9.067 1.00 92.88 293 ILE A CA 1
ATOM 2321 C C . ILE A 1 293 ? -0.826 13.419 9.333 1.00 92.88 293 ILE A C 1
ATOM 2323 O O . ILE A 1 293 ? -0.121 13.936 10.196 1.00 92.88 293 ILE A O 1
ATOM 2327 N N . ASN A 1 294 ? -0.390 12.419 8.582 1.00 94.38 294 ASN A N 1
ATOM 2328 C CA . ASN A 1 294 ? 0.924 11.797 8.718 1.00 94.38 294 ASN A CA 1
ATOM 2329 C C . ASN A 1 294 ? 1.587 11.641 7.340 1.00 94.38 294 ASN A C 1
ATOM 2331 O O . ASN A 1 294 ? 1.729 10.523 6.842 1.00 94.38 294 ASN A O 1
ATOM 2335 N N . PRO A 1 295 ? 1.987 12.756 6.698 1.00 94.81 295 PRO A N 1
ATOM 2336 C CA . PRO A 1 295 ? 2.483 12.735 5.330 1.00 94.81 295 PRO A CA 1
ATOM 2337 C C . PRO A 1 295 ? 3.807 11.970 5.208 1.00 94.81 295 PRO A C 1
ATOM 2339 O O . PRO A 1 295 ? 4.708 12.084 6.042 1.00 94.81 295 PRO A O 1
ATOM 2342 N N . ALA A 1 296 ? 3.958 11.224 4.116 1.00 96.12 296 ALA A N 1
ATOM 2343 C CA . ALA A 1 296 ? 5.193 10.525 3.770 1.00 96.12 296 ALA A CA 1
ATOM 2344 C C . ALA A 1 296 ? 6.356 11.494 3.525 1.00 96.12 296 ALA A C 1
ATOM 2346 O O . ALA A 1 296 ? 7.489 11.211 3.913 1.00 96.12 296 ALA A O 1
ATOM 2347 N N . VAL A 1 297 ? 6.084 12.627 2.872 1.00 96.19 297 VAL A N 1
ATOM 2348 C CA . VAL A 1 297 ? 7.061 13.697 2.658 1.00 96.19 297 VAL A CA 1
ATOM 2349 C C . VAL A 1 297 ? 6.919 14.710 3.802 1.00 96.19 297 VAL A C 1
ATOM 2351 O O . VAL A 1 297 ? 5.864 15.339 3.917 1.00 96.19 297 VAL A O 1
ATOM 2354 N N . PRO A 1 298 ? 7.934 14.870 4.675 1.00 95.69 298 PRO A N 1
ATOM 2355 C CA . PRO A 1 298 ? 7.864 15.805 5.797 1.00 95.69 298 PRO A CA 1
ATOM 2356 C C . PRO A 1 298 ? 7.674 17.247 5.307 1.00 95.69 298 PRO A C 1
ATOM 2358 O O . PRO A 1 298 ? 8.241 17.640 4.288 1.00 95.69 298 PRO A O 1
ATOM 2361 N N . ARG A 1 299 ? 6.874 18.033 6.041 1.00 93.31 299 ARG A N 1
ATOM 2362 C CA . ARG A 1 299 ? 6.476 19.401 5.651 1.00 93.31 299 ARG A CA 1
ATOM 2363 C C . ARG A 1 299 ? 7.234 20.504 6.394 1.00 93.31 299 ARG A C 1
ATOM 2365 O O . ARG A 1 299 ? 7.356 21.605 5.869 1.00 93.31 299 ARG A O 1
ATOM 2372 N N . PHE A 1 300 ? 7.745 20.218 7.591 1.00 94.75 300 PHE A N 1
ATOM 2373 C CA . PHE A 1 300 ? 8.419 21.200 8.442 1.00 94.75 300 PHE A CA 1
ATOM 2374 C C . PHE A 1 300 ? 9.814 20.729 8.849 1.00 94.75 300 PHE A C 1
ATOM 2376 O O . PHE A 1 300 ? 10.057 19.534 9.029 1.00 94.75 300 PHE A O 1
ATOM 2383 N N . ALA A 1 301 ? 10.736 21.679 9.013 1.00 96.19 301 ALA A N 1
ATOM 2384 C CA . ALA A 1 301 ? 12.079 21.377 9.489 1.00 96.19 301 ALA A CA 1
ATOM 2385 C C . ALA A 1 301 ? 12.027 20.669 10.857 1.00 96.19 301 ALA A C 1
ATOM 2387 O O . ALA A 1 301 ? 11.274 21.060 11.747 1.00 96.19 301 ALA A O 1
ATOM 2388 N N . GLY A 1 302 ? 12.831 19.620 11.011 1.00 96.31 302 GLY A N 1
ATOM 2389 C CA . GLY A 1 302 ? 12.848 18.742 12.179 1.00 96.31 302 GLY A CA 1
ATOM 2390 C C . GLY A 1 302 ? 11.902 17.541 12.092 1.00 96.31 302 GLY A C 1
ATOM 2391 O O . GLY A 1 302 ? 12.036 16.638 12.911 1.00 96.31 302 GLY A O 1
ATOM 2392 N N . MET A 1 303 ? 10.999 17.484 11.108 1.00 96.69 303 MET A N 1
ATOM 2393 C CA . MET A 1 303 ? 10.095 16.344 10.939 1.00 96.69 303 MET A CA 1
ATOM 2394 C C . MET A 1 303 ? 10.752 15.140 10.267 1.00 96.69 303 MET A C 1
ATOM 2396 O O . MET A 1 303 ? 11.582 15.274 9.358 1.00 96.69 303 MET A O 1
ATOM 2400 N N . HIS A 1 304 ? 10.255 13.967 10.641 1.00 97.56 304 HIS A N 1
ATOM 2401 C CA . HIS A 1 304 ? 10.442 12.702 9.955 1.00 97.56 304 HIS A CA 1
ATOM 2402 C C . HIS A 1 304 ? 9.249 12.357 9.044 1.00 97.56 304 HIS A C 1
ATOM 2404 O O . HIS A 1 304 ? 8.138 12.865 9.227 1.00 97.56 304 HIS A O 1
ATOM 2410 N N . PRO A 1 305 ? 9.440 11.458 8.062 1.00 97.12 305 PRO A N 1
ATOM 2411 C CA . PRO A 1 305 ? 8.334 10.842 7.338 1.00 97.12 305 PRO A CA 1
ATOM 2412 C C . PRO A 1 305 ? 7.309 10.195 8.276 1.00 97.12 305 PRO A C 1
ATOM 2414 O O . PRO A 1 305 ? 7.678 9.390 9.137 1.00 97.12 305 PRO A O 1
ATOM 2417 N N . TYR A 1 306 ? 6.024 10.458 8.030 1.00 95.88 306 TYR A N 1
ATOM 2418 C CA . TYR A 1 306 ? 4.883 9.959 8.810 1.00 95.88 306 TYR A CA 1
ATOM 2419 C C . TYR A 1 306 ? 4.806 10.454 10.258 1.00 95.88 306 TYR A C 1
ATOM 2421 O O . TYR A 1 306 ? 4.106 9.837 11.066 1.00 95.88 306 TYR A O 1
ATOM 2429 N N . ASP A 1 307 ? 5.501 11.538 10.604 1.00 96.12 307 ASP A N 1
ATOM 2430 C CA . ASP A 1 307 ? 5.211 12.248 11.847 1.00 96.12 307 ASP A CA 1
ATOM 2431 C C . ASP A 1 307 ? 3.793 12.825 11.799 1.00 96.12 307 ASP A C 1
ATOM 2433 O O . ASP A 1 307 ? 3.335 13.310 10.761 1.00 96.12 307 ASP A O 1
ATOM 2437 N N . HIS A 1 308 ? 3.097 12.769 12.934 1.00 94.88 308 HIS A N 1
ATOM 2438 C CA . HIS A 1 308 ? 1.756 13.324 13.059 1.00 94.88 308 HIS A CA 1
ATOM 2439 C C . HIS A 1 308 ? 1.815 14.852 13.096 1.00 94.88 308 HIS A C 1
ATOM 2441 O O . HIS A 1 308 ? 2.488 15.438 13.944 1.00 94.88 308 HIS A O 1
ATOM 2447 N N . ILE A 1 309 ? 1.061 15.487 12.206 1.00 93.75 309 ILE A N 1
ATOM 2448 C CA . ILE A 1 309 ? 0.797 16.922 12.210 1.00 93.75 309 ILE A CA 1
ATOM 2449 C C . ILE A 1 309 ? -0.653 17.107 12.663 1.00 93.75 309 ILE A C 1
ATOM 2451 O O . ILE A 1 309 ? -1.557 16.756 11.898 1.00 93.75 309 ILE A O 1
ATOM 2455 N N . PRO A 1 310 ? -0.903 17.637 13.872 1.00 93.38 310 PRO A N 1
ATOM 2456 C CA . PRO A 1 310 ? -2.237 18.089 14.231 1.00 93.38 310 PRO A CA 1
ATOM 2457 C C . PRO A 1 310 ? -2.590 19.308 13.376 1.00 93.38 310 PRO A C 1
ATOM 2459 O O . PRO A 1 310 ? -1.800 20.251 13.289 1.00 93.38 310 PRO A O 1
ATOM 2462 N N . PHE A 1 311 ? -3.753 19.284 12.734 1.00 92.69 311 PHE A N 1
ATOM 2463 C CA . PHE A 1 311 ? -4.207 20.389 11.877 1.00 92.69 311 PHE A CA 1
ATOM 2464 C C . PHE A 1 311 ? -5.561 20.961 12.299 1.00 92.69 311 PHE A C 1
ATOM 2466 O O . PHE A 1 311 ? -5.885 22.073 11.904 1.00 92.69 311 PHE A O 1
ATOM 2473 N N . GLN A 1 312 ? -6.307 20.235 13.128 1.00 95.88 312 GLN A N 1
ATOM 2474 C CA . GLN A 1 312 ? -7.591 20.650 13.669 1.00 95.88 312 GLN A CA 1
ATOM 2475 C C . GLN A 1 312 ? -7.703 20.124 15.099 1.00 95.88 312 GLN A C 1
ATOM 2477 O O . GLN A 1 312 ? -7.279 19.002 15.381 1.00 95.88 312 GLN A O 1
ATOM 2482 N N . PHE A 1 313 ? -8.245 20.925 16.015 1.00 96.19 313 PHE A N 1
ATOM 2483 C CA . PHE A 1 313 ? -8.522 20.466 17.375 1.00 96.19 313 PHE A CA 1
ATOM 2484 C C . PHE A 1 313 ? -9.762 21.126 17.962 1.00 96.19 313 PHE A C 1
ATOM 2486 O O . PHE A 1 313 ? -10.099 22.263 17.633 1.00 96.19 313 PHE A O 1
ATOM 2493 N N . SER A 1 314 ? -10.374 20.429 18.915 1.00 96.69 314 SER A N 1
ATOM 2494 C CA . SER A 1 314 ? -11.319 21.001 19.862 1.00 96.69 314 SER A CA 1
ATOM 2495 C C . SER A 1 314 ? -10.983 20.549 21.282 1.00 96.69 314 SER A C 1
ATOM 2497 O O . SER A 1 314 ? -10.519 19.433 21.519 1.00 96.69 314 SER A O 1
ATOM 2499 N N . VAL A 1 315 ? -11.189 21.425 22.257 1.00 97.25 315 VAL A N 1
ATOM 2500 C CA . VAL A 1 315 ? -11.072 21.074 23.669 1.00 97.25 315 VAL A CA 1
ATOM 2501 C C . VAL A 1 315 ? -12.192 21.722 24.462 1.00 97.25 315 VAL A C 1
ATOM 2503 O O . VAL A 1 315 ? -12.399 22.934 24.426 1.00 97.25 315 VAL A O 1
ATOM 2506 N N . HIS A 1 316 ? -12.912 20.891 25.207 1.00 97.38 316 HIS A N 1
ATOM 2507 C CA . HIS A 1 316 ? -13.881 21.345 26.191 1.00 97.38 316 HIS A CA 1
ATOM 2508 C C . HIS A 1 316 ? -13.239 21.293 27.573 1.00 97.38 316 HIS A C 1
ATOM 2510 O O . HIS A 1 316 ? -12.758 20.245 27.999 1.00 97.38 316 HIS A O 1
ATOM 2516 N N . VAL A 1 317 ? -13.232 22.420 28.279 1.00 97.69 317 VAL A N 1
ATOM 2517 C CA . VAL A 1 317 ? -12.622 22.547 29.603 1.00 97.69 317 VAL A CA 1
ATOM 2518 C C . VAL A 1 317 ? -13.711 22.738 30.646 1.00 97.69 317 VAL A C 1
ATOM 2520 O O . VAL A 1 317 ? -14.356 23.786 30.697 1.00 97.69 317 VAL A O 1
ATOM 2523 N N . GLN A 1 318 ? -13.901 21.744 31.506 1.00 97.44 318 GLN A N 1
ATOM 2524 C CA . GLN A 1 318 ? -14.788 21.835 32.659 1.00 97.44 318 GLN A CA 1
ATOM 2525 C C . GLN A 1 318 ? -13.976 22.231 33.895 1.00 97.44 318 GLN A C 1
ATOM 2527 O O . GLN A 1 318 ? -13.085 21.495 34.304 1.00 97.44 318 GLN A O 1
ATOM 2532 N N . GLN A 1 319 ? -14.271 23.391 34.488 1.00 96.94 319 GLN A N 1
ATOM 2533 C CA . GLN A 1 319 ? -13.472 23.953 35.591 1.00 96.94 319 GLN A CA 1
ATOM 2534 C C . GLN A 1 319 ? -13.731 23.295 36.948 1.00 96.94 319 GLN A C 1
ATOM 2536 O O . GLN A 1 319 ? -12.822 23.209 37.763 1.00 96.94 319 GLN A O 1
ATOM 2541 N N . GLU A 1 320 ? -14.949 22.820 37.189 1.00 95.44 320 GLU A N 1
ATOM 2542 C CA . GLU A 1 320 ? -15.357 22.180 38.440 1.00 95.44 320 GLU A CA 1
ATOM 2543 C C . GLU A 1 320 ? -16.562 21.250 38.196 1.00 95.44 320 GLU A C 1
ATOM 2545 O O . GLU A 1 320 ? -17.210 21.357 37.145 1.00 95.44 320 GLU A O 1
ATOM 2550 N N . PRO A 1 321 ? -16.876 20.321 39.120 1.00 93.56 321 PRO A N 1
ATOM 2551 C CA . PRO A 1 321 ? -18.010 19.414 38.969 1.00 93.56 321 PRO A CA 1
ATOM 2552 C C . PRO A 1 321 ? -19.322 20.150 38.671 1.00 93.56 321 PRO A C 1
ATOM 2554 O O . PRO A 1 321 ? -19.742 21.028 39.419 1.00 93.56 321 PRO A O 1
ATOM 2557 N N . GLY A 1 322 ? -19.987 19.776 37.576 1.00 91.06 322 GLY A N 1
ATOM 2558 C CA . GLY A 1 322 ? -21.273 20.355 37.170 1.00 91.06 322 GLY A CA 1
ATOM 2559 C C . GLY A 1 322 ? -21.186 21.703 36.444 1.00 91.06 322 GLY A C 1
ATOM 2560 O O . GLY A 1 322 ? -22.204 22.159 35.926 1.00 91.06 322 GLY A O 1
ATOM 2561 N N . ALA A 1 323 ? -20.002 22.319 36.337 1.00 94.69 323 ALA A N 1
ATOM 2562 C CA . ALA A 1 323 ? -19.827 23.515 35.518 1.00 94.69 323 ALA A CA 1
ATOM 2563 C C . ALA A 1 323 ? -20.029 23.198 34.029 1.00 94.69 323 ALA A C 1
ATOM 2565 O O . ALA A 1 323 ? -19.664 22.115 33.557 1.00 94.69 323 ALA A O 1
ATOM 2566 N N . ALA A 1 324 ? -20.584 24.156 33.282 1.00 95.94 324 ALA A N 1
ATOM 2567 C CA . ALA A 1 324 ? -20.649 24.070 31.829 1.00 95.94 324 ALA A CA 1
ATOM 2568 C C . ALA A 1 324 ? -19.220 24.106 31.249 1.00 95.94 324 ALA A C 1
ATOM 2570 O O . ALA A 1 324 ? -18.436 24.974 31.647 1.00 95.94 324 ALA A O 1
ATOM 2571 N N . PRO A 1 325 ? -18.849 23.193 30.337 1.00 96.25 325 PRO A N 1
ATOM 2572 C CA . PRO A 1 325 ? -17.531 23.232 29.718 1.00 96.25 325 PRO A CA 1
ATOM 2573 C C . PRO A 1 325 ? -17.352 24.473 28.833 1.00 96.25 325 PRO A C 1
ATOM 2575 O O . PRO A 1 325 ? -18.249 24.836 28.073 1.00 96.25 325 PRO A O 1
ATOM 2578 N N . HIS A 1 326 ? -16.176 25.095 28.891 1.00 97.38 326 HIS A N 1
ATOM 2579 C CA . HIS A 1 326 ? -15.770 26.129 27.939 1.00 97.38 326 HIS A CA 1
ATOM 2580 C C . HIS A 1 326 ? -15.094 25.490 26.727 1.00 97.38 326 HIS A C 1
ATOM 2582 O O . HIS A 1 326 ? -14.194 24.669 26.889 1.00 97.38 326 HIS A O 1
ATOM 2588 N N . HIS A 1 327 ? -15.529 25.870 25.530 1.00 96.88 327 HIS A N 1
ATOM 2589 C CA . HIS A 1 327 ? -15.053 25.309 24.271 1.00 96.88 327 HIS A CA 1
ATOM 2590 C C . HIS A 1 327 ? -13.943 26.168 23.650 1.00 96.88 327 HIS A C 1
ATOM 2592 O O . HIS A 1 327 ? -14.065 27.393 23.593 1.00 96.88 327 HIS A O 1
ATOM 2598 N N . PHE A 1 328 ? -12.891 25.516 23.158 1.00 96.56 328 PHE A N 1
ATOM 2599 C CA . PHE A 1 328 ? -11.810 26.121 22.383 1.00 96.56 328 PHE A CA 1
ATOM 2600 C C . PHE A 1 328 ? -11.536 25.252 21.156 1.00 96.56 328 PHE A C 1
ATOM 2602 O O . PHE A 1 328 ? -11.472 24.031 21.288 1.00 96.56 328 PHE A O 1
ATOM 2609 N N . GLU A 1 329 ? -11.323 25.862 19.994 1.00 96.19 329 GLU A N 1
ATOM 2610 C CA . GLU A 1 329 ? -11.071 25.127 18.752 1.00 96.19 329 GLU A CA 1
ATOM 2611 C C . GLU A 1 329 ? -10.124 25.859 17.800 1.00 96.19 329 GLU A C 1
ATOM 2613 O O . GLU A 1 329 ? -9.918 27.074 17.886 1.00 96.19 329 GLU A O 1
ATOM 2618 N N . PHE A 1 330 ? -9.575 25.080 16.874 1.00 94.19 330 PHE A N 1
ATOM 2619 C CA . PHE A 1 330 ? -8.953 25.519 15.634 1.00 94.19 330 PHE A CA 1
ATOM 2620 C C . PHE A 1 330 ? -9.450 24.570 14.539 1.00 94.19 330 PHE A C 1
ATOM 2622 O O . PHE A 1 330 ? -9.182 23.369 14.632 1.00 94.19 330 PHE A O 1
ATOM 2629 N N . LEU A 1 331 ? -10.216 25.102 13.578 1.00 81.88 331 LEU A N 1
ATOM 2630 C CA . LEU A 1 331 ? -10.879 24.359 12.498 1.00 81.88 331 LEU A CA 1
ATOM 2631 C C . LEU A 1 331 ? -10.151 24.493 11.162 1.00 81.88 331 LEU A C 1
ATOM 2633 O O . LEU A 1 331 ? -9.745 25.634 10.832 1.00 81.88 331 LEU A O 1
#

Sequence (331 aa):
MAGVQCLKRLYRQVHQPELSAEPDPAAEMIIEQGYEVGLLARQLFPGGIEVNVLGGLEAAIRSTRELVANPAVPAIFEGAFEHQGTVVKADILQRRKENCWRLVEVKSTADLKEHHLEDVAIQSHVLSHSGLDVSSVWLAHINRSYVLAGETVDPRQFFLFRNLTHRVQNLQPALVFQLRSQFRILAMPTPPEVPTGPHCINPVVCEFFYHCNTPKPNDHIGYLPRLHASAMEQLEGMGVESIHDIPDDFELSEFQRRVCDAMQTGQSWFGADLKGEFESLKYPLCFMDFETINPAVPRFAGMHPYDHIPFQFSVHVQQEPGAAPHHFEFL

Foldseek 3Di:
DLLVLPLLLLLCVVPPVVLFADDDPVRVQQVVLFVVQLVLLCVVFPQAEEFDQPPHQVSLQVSLVVLLPDPSHQKYAQRWFDDPNDIDTQGMWGADPPSAIEGEAEDLACDDDPVVLLNQLSVVVRCVRRVGRHPWYKYWYANQPDFFADQDDDSVNGIDMDTCRVVSVVCNVVSVVSVVVSVVQNPDPDHDDDQDDPSCPPPHHRSNSCVRDPDDPPQFPVPQPPDDPVLVVVCVVVVHGGLLPDDPPRDDDPSSVQVSCCVNVVNHDDDPCNVVVVVPDDPFDKDKDWDWDQRQDDRDGGDGHGDTDTDKMKIWTHGDPPRGTDIDIDD